Protein AF-A0A1Q8V4Y4-F1 (afdb_monomer)

Solvent-accessible surface area (backbone atoms only — not comparable to full-atom values): 14554 Å² total; per-residue (Å²): 133,91,73,68,82,78,68,94,45,73,68,56,55,52,60,38,52,76,76,40,60,68,68,60,44,48,52,53,52,52,53,50,48,52,50,32,52,50,48,49,51,43,51,52,42,50,53,49,30,53,53,40,50,56,54,42,59,54,45,53,63,73,32,71,46,96,63,43,71,39,65,60,53,36,49,41,55,48,52,44,53,50,51,51,49,50,54,48,51,52,54,51,50,52,41,35,54,51,26,31,54,49,57,65,70,54,53,68,18,29,26,30,39,35,55,61,86,95,43,78,44,54,27,35,28,67,43,73,52,57,49,99,86,66,50,36,34,36,35,26,40,27,77,85,57,45,78,44,80,42,33,35,84,76,26,65,90,28,66,42,62,40,27,71,48,95,66,60,90,85,61,48,84,86,41,66,72,51,32,49,54,52,34,52,53,49,54,51,38,65,71,71,57,78,39,84,51,77,76,77,78,81,82,73,72,59,66,67,67,49,51,56,50,52,54,51,51,53,50,45,53,50,44,54,50,55,47,66,72,35,63,50,62,77,42,89,62,39,70,62,40,46,55,48,29,55,52,38,56,52,48,48,53,53,29,54,53,42,56,74,71,100

Secondary structure (DSSP, 8-state):
-PPP-----HHHHHHHHHHS-HHHHHHHHHHHHHHHHHHHHHHHHHHHHHHHHHHHHHHHHHTEETTEEHHHHHHHHHHHHHHHHHHHHHHHHHHHHHHHHHHHT--TTEEEEEEETTEEEEEEEEEEEE-TTS-EEEEEEETTS-EEEE-TTT-TT-EEEEEE----TT--TT-HHHHHHHHHHHHHHHHHTTT-----------HHHHHHHHHHHHHHHHHHHHHHHSGGGG-TTHHHHHHHHHHHHHHHHHHHHHHTT-

Organism: NCBI:txid544580

Foldseek 3Di:
DDAQPDDDDPVNLVVDVVPDPPVVSVVVVVVSVVSNVVSVVLVVLVVVLVVLVVVLVVLQVVLDDPQDRVLVLLVLVVVLVVLVVVLVVLVQVVLQVVLQVVLQPDDFQFWKWADDPHDIWIWTFHDWDADPVRWIWTWTQTLVLDTDIDTCVNGVVHMDGQAGGDDDPPQDSVDSVSSVVVSVVVVVCVVVVVRRDDPPPPPDDDPVSVVVSVVSVVVSVVSVVVSCPRRLNPGPCNVVSNVSSVVSVVSVVVSVVSVVVD

Radius of gyration: 31.18 Å; Cα contacts (8 Å, |Δi|>4): 301; chains: 1; bounding box: 67×42×93 Å

Structure (mmCIF, N/CA/C/O backbone):
data_AF-A0A1Q8V4Y4-F1
#
_entry.id   AF-A0A1Q8V4Y4-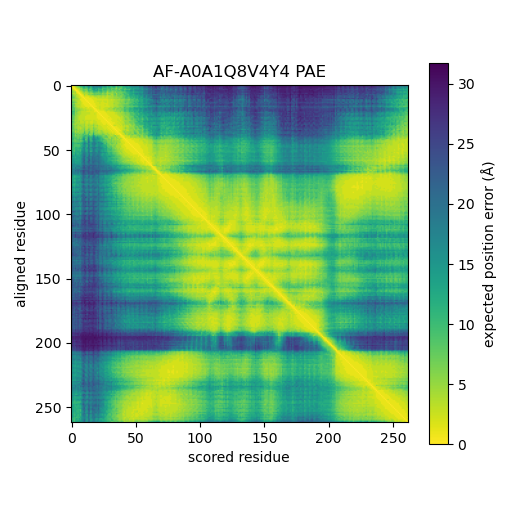F1
#
loop_
_atom_site.group_PDB
_atom_site.id
_atom_site.type_symbol
_atom_site.label_atom_id
_atom_site.label_alt_id
_atom_site.label_comp_id
_atom_site.label_asym_id
_atom_site.label_entity_id
_atom_site.label_seq_id
_atom_site.pdbx_PDB_ins_code
_atom_site.Cartn_x
_atom_site.Cartn_y
_atom_site.Cartn_z
_atom_site.occupancy
_atom_site.B_iso_or_equiv
_atom_site.auth_seq_id
_atom_site.auth_comp_id
_atom_site.auth_asym_id
_atom_site.auth_atom_id
_atom_site.pdbx_PDB_model_num
ATOM 1 N N . PRO A 1 1 ? -3.470 -1.948 38.576 1.00 52.88 1 PRO A N 1
ATOM 2 C CA . PRO A 1 1 ? -2.190 -1.250 38.312 1.00 52.88 1 PRO A CA 1
ATOM 3 C C . PRO A 1 1 ? -1.895 -0.230 39.417 1.00 52.88 1 PRO A C 1
ATOM 5 O O . PRO A 1 1 ? -2.728 0.636 39.678 1.00 52.88 1 PRO A O 1
ATOM 8 N N . LEU A 1 2 ? -0.752 -0.371 40.088 1.00 53.56 2 LEU A N 1
ATOM 9 C CA . LEU A 1 2 ? -0.211 0.668 40.965 1.00 53.56 2 LEU A CA 1
ATOM 10 C C . LEU A 1 2 ? 0.301 1.799 40.067 1.00 53.56 2 LEU A C 1
ATOM 12 O O . LEU A 1 2 ? 1.108 1.549 39.181 1.00 53.56 2 LEU A O 1
ATOM 16 N N . VAL A 1 3 ? -0.229 3.007 40.244 1.00 55.69 3 VAL A N 1
ATOM 17 C CA . VAL A 1 3 ? 0.189 4.197 39.492 1.00 55.69 3 VAL A CA 1
ATOM 18 C C . VAL A 1 3 ? 1.266 4.897 40.310 1.00 55.69 3 VAL A C 1
ATOM 20 O O . VAL A 1 3 ? 1.023 5.214 41.476 1.00 55.69 3 VAL A O 1
ATOM 23 N N . SER A 1 4 ? 2.440 5.148 39.728 1.00 58.41 4 SER A N 1
ATOM 24 C CA . SER A 1 4 ? 3.470 5.946 40.391 1.00 58.41 4 SER A CA 1
ATOM 25 C C . SER A 1 4 ? 2.952 7.362 40.674 1.00 58.41 4 SER A C 1
ATOM 27 O O . SER A 1 4 ? 2.546 8.089 39.769 1.00 58.41 4 SER A O 1
ATOM 29 N N . ALA A 1 5 ? 2.971 7.777 41.943 1.00 65.19 5 ALA A N 1
ATOM 30 C CA . ALA A 1 5 ? 2.616 9.132 42.381 1.00 65.19 5 ALA A CA 1
ATOM 31 C C . ALA A 1 5 ? 3.849 10.052 42.496 1.00 65.19 5 ALA A C 1
ATOM 33 O O . ALA A 1 5 ? 3.840 11.020 43.260 1.00 65.19 5 ALA A O 1
ATOM 34 N N . PHE A 1 6 ? 4.933 9.732 41.784 1.00 70.50 6 PHE A N 1
ATOM 35 C CA . PHE A 1 6 ? 6.219 10.403 41.939 1.00 70.50 6 PHE A CA 1
ATOM 36 C C . PHE A 1 6 ? 6.133 11.907 41.631 1.00 70.50 6 PHE A C 1
ATOM 38 O O . PHE A 1 6 ? 5.830 12.329 40.514 1.00 70.50 6 PHE A O 1
ATOM 45 N N . ARG A 1 7 ? 6.437 12.729 42.639 1.00 75.50 7 ARG A N 1
ATOM 46 C CA . ARG A 1 7 ? 6.660 14.173 42.516 1.00 75.50 7 ARG A CA 1
ATOM 47 C C . ARG A 1 7 ? 7.968 14.502 43.219 1.00 75.50 7 ARG A C 1
ATOM 49 O O . ARG A 1 7 ? 7.983 14.500 44.450 1.00 75.50 7 ARG A O 1
ATOM 56 N N . PRO A 1 8 ? 9.064 14.751 42.485 1.00 75.88 8 PRO A N 1
ATOM 57 C CA . PRO A 1 8 ? 10.326 15.024 43.134 1.00 75.88 8 PRO A CA 1
ATOM 58 C C . PRO A 1 8 ? 10.232 16.339 43.907 1.00 75.88 8 PRO A C 1
ATOM 60 O O . PRO A 1 8 ? 9.978 17.393 43.329 1.00 75.88 8 PRO A O 1
ATOM 63 N N . THR A 1 9 ? 10.396 16.270 45.227 1.00 84.19 9 THR A N 1
ATOM 64 C CA . THR A 1 9 ? 10.451 17.449 46.095 1.00 84.19 9 THR A CA 1
ATOM 65 C C . THR A 1 9 ? 11.898 17.792 46.421 1.00 84.19 9 THR A C 1
ATOM 67 O O . THR A 1 9 ? 12.773 16.923 46.435 1.00 84.19 9 THR A O 1
ATOM 70 N N . TYR A 1 10 ? 12.152 19.065 46.722 1.00 82.75 10 TYR A N 1
ATOM 71 C CA . TYR A 1 10 ? 13.489 19.540 47.081 1.00 82.75 10 TYR A CA 1
ATOM 72 C C . TYR A 1 10 ? 14.045 18.787 48.301 1.00 82.75 10 TYR A C 1
ATOM 74 O O . TYR A 1 10 ? 15.184 18.333 48.293 1.00 82.75 10 TYR A O 1
ATOM 82 N N . ASN A 1 11 ? 13.198 18.555 49.308 1.00 86.00 11 ASN A N 1
ATOM 83 C CA . ASN A 1 11 ? 13.563 17.825 50.523 1.00 86.00 11 ASN A CA 1
ATOM 84 C C . ASN A 1 11 ? 13.969 16.367 50.232 1.00 86.00 11 ASN A C 1
ATOM 86 O O . ASN A 1 11 ? 14.930 15.852 50.796 1.00 86.00 11 ASN A O 1
ATOM 90 N N . MET A 1 12 ? 13.289 15.696 49.302 1.00 85.62 12 MET A N 1
ATOM 91 C CA . MET A 1 12 ? 13.660 14.341 48.890 1.00 85.62 12 MET A CA 1
ATOM 92 C C . MET A 1 12 ? 15.022 14.318 48.180 1.00 85.62 12 MET A C 1
ATOM 94 O O . MET A 1 12 ? 15.831 13.437 48.456 1.00 85.62 12 MET A O 1
ATOM 98 N N . ALA A 1 13 ? 15.305 15.286 47.302 1.00 86.75 13 ALA A N 1
ATOM 99 C CA . ALA A 1 13 ? 16.605 15.381 46.634 1.00 86.75 13 ALA A CA 1
ATOM 100 C C . ALA A 1 13 ? 17.750 15.607 47.638 1.00 86.75 13 ALA A C 1
ATOM 102 O O . ALA A 1 13 ? 18.792 14.965 47.521 1.00 86.75 13 ALA A O 1
ATOM 103 N N . VAL A 1 14 ? 17.532 16.451 48.652 1.00 88.62 14 VAL A N 1
ATOM 104 C CA . VAL A 1 14 ? 18.490 16.682 49.747 1.00 88.62 14 VAL A CA 1
ATOM 105 C C . VAL A 1 14 ? 18.721 15.401 50.560 1.00 88.62 14 VAL A C 1
ATOM 107 O O . VAL A 1 14 ? 19.863 14.976 50.697 1.00 88.62 14 VAL A O 1
ATOM 110 N N . ASN A 1 15 ? 17.655 14.715 50.992 1.00 88.38 15 ASN A N 1
ATOM 111 C CA . ASN A 1 15 ? 17.756 13.445 51.732 1.00 88.38 15 ASN A CA 1
ATOM 112 C C . ASN A 1 15 ? 18.480 12.338 50.946 1.00 88.38 15 ASN A C 1
ATOM 114 O O . ASN A 1 15 ? 19.164 11.496 51.528 1.00 88.38 15 ASN A O 1
ATOM 118 N N . LEU A 1 16 ? 18.312 12.299 49.621 1.00 88.50 16 LEU A N 1
ATOM 119 C CA . LEU A 1 16 ? 19.019 11.347 48.768 1.00 88.50 16 LEU A CA 1
ATOM 120 C 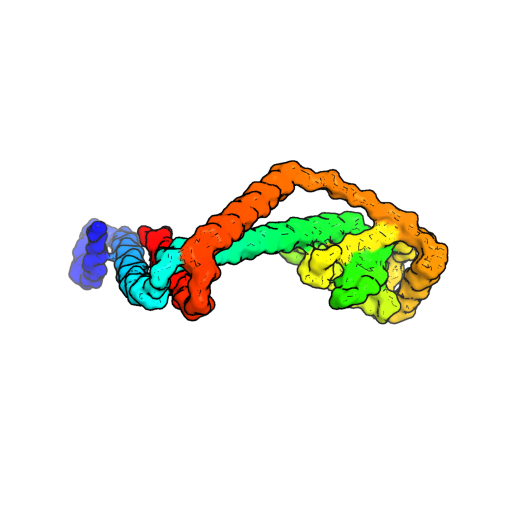C . LEU A 1 16 ? 20.505 11.716 48.650 1.00 88.50 16 LEU A C 1
ATOM 122 O O . LEU A 1 16 ? 21.350 10.834 48.768 1.00 88.50 16 LEU A O 1
ATOM 126 N N . LEU A 1 17 ? 20.839 12.999 48.486 1.00 92.81 17 LEU A N 1
ATOM 127 C CA . LEU A 1 17 ? 22.228 13.472 48.417 1.00 92.81 17 LEU A CA 1
ATOM 128 C C . LEU A 1 17 ? 23.005 13.277 49.728 1.00 92.81 17 LEU A C 1
ATOM 130 O O . LEU A 1 17 ? 24.217 13.086 49.679 1.00 92.81 17 LEU A O 1
ATOM 134 N N . GLU A 1 18 ? 22.328 13.273 50.880 1.00 91.69 18 GLU A N 1
ATOM 135 C CA . GLU A 1 18 ? 22.941 12.942 52.176 1.00 91.69 18 GLU A CA 1
ATOM 136 C C . GLU A 1 18 ? 23.347 11.464 52.296 1.00 91.69 18 GLU A C 1
ATOM 138 O O . GLU A 1 18 ? 24.276 11.135 53.031 1.00 91.69 18 GLU A O 1
ATOM 143 N N . ARG A 1 19 ? 22.664 10.554 51.588 1.00 90.88 19 ARG A N 1
ATOM 144 C CA . ARG A 1 19 ? 22.845 9.096 51.737 1.00 90.88 19 ARG A CA 1
ATOM 145 C C . ARG A 1 19 ? 23.632 8.449 50.604 1.00 90.88 19 ARG A C 1
ATOM 147 O O . ARG A 1 19 ? 24.133 7.340 50.769 1.00 90.88 19 ARG A O 1
ATOM 154 N N . MET A 1 20 ? 23.696 9.086 49.438 1.00 92.88 20 MET A N 1
ATOM 155 C CA . MET A 1 20 ? 24.360 8.535 48.259 1.00 92.88 20 MET A CA 1
ATOM 156 C C . MET A 1 20 ? 24.949 9.643 47.372 1.00 92.88 20 MET A C 1
ATOM 158 O O . MET A 1 20 ? 24.452 10.769 47.359 1.00 92.88 20 MET A O 1
ATOM 162 N N . PRO A 1 21 ? 26.000 9.341 46.588 1.00 93.88 21 PRO A N 1
ATOM 163 C CA . PRO A 1 21 ? 26.630 10.324 45.716 1.00 93.88 21 PRO A CA 1
ATOM 164 C C . PRO A 1 21 ? 25.679 10.828 44.621 1.00 93.88 21 PRO A C 1
ATOM 166 O O . PRO A 1 21 ? 24.823 10.095 44.120 1.00 93.88 21 PRO A O 1
ATOM 169 N N . ARG A 1 22 ? 25.896 12.077 44.186 1.00 92.44 22 ARG A N 1
ATOM 170 C CA . ARG A 1 22 ? 25.065 12.802 43.201 1.00 92.44 22 ARG A CA 1
ATOM 171 C C . ARG A 1 22 ? 24.700 12.007 41.944 1.00 92.44 22 ARG A C 1
ATOM 173 O O . ARG A 1 22 ? 23.595 12.143 41.432 1.00 92.44 22 ARG A O 1
ATOM 180 N N . THR A 1 23 ? 25.622 11.191 41.438 1.00 91.19 23 THR A N 1
ATOM 181 C CA . THR A 1 23 ? 25.424 10.388 40.224 1.00 91.19 23 THR A CA 1
ATOM 182 C C . THR A 1 23 ? 24.353 9.329 40.443 1.00 91.19 23 THR A C 1
ATOM 184 O O . THR A 1 23 ? 23.463 9.183 39.611 1.00 91.19 23 THR A O 1
ATOM 187 N N . ARG A 1 24 ? 24.371 8.671 41.607 1.00 87.88 24 ARG A N 1
ATOM 188 C CA . ARG A 1 24 ? 23.392 7.647 41.968 1.00 87.88 24 ARG A CA 1
ATOM 189 C C . ARG A 1 24 ? 22.018 8.241 42.268 1.00 87.88 24 ARG A C 1
ATOM 191 O O . ARG A 1 24 ? 21.015 7.665 41.861 1.00 87.88 24 ARG A O 1
ATOM 198 N N . VAL A 1 25 ? 21.966 9.420 42.897 1.00 90.50 25 VAL A N 1
ATOM 199 C CA . VAL A 1 25 ? 20.709 10.175 43.068 1.00 90.50 25 VAL A CA 1
ATOM 200 C C . VAL A 1 25 ? 20.086 10.490 41.712 1.00 90.50 25 VAL A C 1
ATOM 202 O O . VAL A 1 25 ? 18.893 10.268 41.520 1.00 90.50 25 VAL A O 1
ATOM 205 N N . ARG A 1 26 ? 20.894 10.970 40.757 1.00 89.25 26 ARG A N 1
ATOM 206 C CA . ARG A 1 26 ? 20.422 11.282 39.407 1.00 89.25 26 ARG A CA 1
ATOM 207 C C . ARG A 1 26 ? 19.827 10.050 38.724 1.00 89.25 26 ARG A C 1
ATOM 209 O O . ARG A 1 26 ? 18.709 10.139 38.238 1.00 89.25 26 ARG A O 1
ATOM 216 N N . GLU A 1 27 ? 20.513 8.908 38.769 1.00 87.31 27 GLU A N 1
ATOM 217 C CA . GLU A 1 27 ? 20.014 7.645 38.200 1.00 87.31 27 GLU A CA 1
ATOM 218 C C . GLU A 1 27 ? 18.674 7.208 38.812 1.00 87.31 27 GLU A C 1
ATOM 220 O O . GLU A 1 27 ? 17.757 6.831 38.086 1.00 87.31 27 GLU A O 1
ATOM 225 N N . VAL A 1 28 ? 18.522 7.290 40.139 1.00 86.81 28 VAL A N 1
ATOM 226 C CA . VAL A 1 28 ? 17.275 6.904 40.830 1.00 86.81 28 VAL A CA 1
ATOM 227 C C . VAL A 1 28 ? 16.116 7.829 40.453 1.00 86.81 28 VAL A C 1
ATOM 229 O O . VAL A 1 28 ? 14.994 7.365 40.222 1.00 86.81 28 VAL A O 1
ATOM 232 N N . LEU A 1 29 ? 16.372 9.138 40.371 1.00 87.38 29 LEU A N 1
ATOM 233 C CA . LEU A 1 29 ? 15.364 10.117 39.963 1.00 87.38 29 LEU A CA 1
ATOM 234 C C . LEU A 1 29 ? 15.002 9.968 38.480 1.00 87.38 29 LEU A C 1
ATOM 236 O O . LEU A 1 29 ? 13.822 10.041 38.150 1.00 87.38 29 LEU A O 1
ATOM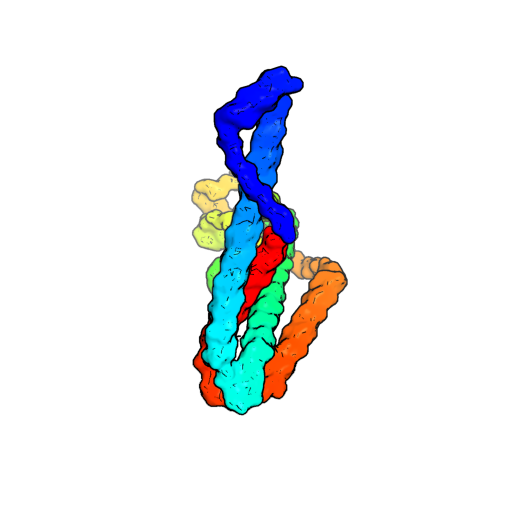 240 N N . GLU A 1 30 ? 15.979 9.714 37.605 1.00 86.00 30 GLU A N 1
ATOM 241 C CA . GLU A 1 30 ? 15.766 9.441 36.177 1.00 86.00 30 GLU A CA 1
ATOM 242 C C . GLU A 1 30 ? 14.920 8.176 35.974 1.00 86.00 30 GLU A C 1
ATOM 244 O O . GLU A 1 30 ? 13.938 8.216 35.233 1.00 86.00 30 GLU A O 1
ATOM 249 N N . GLN A 1 31 ? 15.220 7.082 36.685 1.00 84.19 31 GLN A N 1
ATOM 250 C CA . GLN A 1 31 ? 14.426 5.847 36.641 1.00 84.19 31 GLN A CA 1
ATOM 251 C C . GLN A 1 31 ? 12.994 6.057 37.152 1.00 84.19 31 GLN A C 1
ATOM 253 O O . GLN A 1 31 ? 12.034 5.634 36.508 1.00 84.19 31 GLN A O 1
ATOM 258 N N . SER A 1 32 ? 12.829 6.754 38.280 1.00 83.94 32 SER A N 1
ATOM 259 C CA . SER A 1 32 ? 11.508 7.032 38.867 1.00 83.94 32 SER A CA 1
ATOM 260 C C . SER A 1 32 ? 10.670 7.963 37.987 1.00 83.94 32 SER A C 1
ATOM 262 O O . SER A 1 32 ? 9.455 7.791 37.863 1.00 83.94 32 SER A O 1
ATOM 264 N N . PHE A 1 33 ? 11.315 8.937 37.340 1.00 79.38 33 PHE A N 1
ATOM 265 C CA . PHE A 1 33 ? 10.674 9.849 36.400 1.00 79.38 33 PHE A CA 1
ATOM 266 C C . PHE A 1 33 ? 10.281 9.147 35.097 1.00 79.38 33 PHE A C 1
ATOM 268 O O . PHE A 1 33 ? 9.158 9.334 34.630 1.00 79.38 33 PHE A O 1
ATOM 275 N N . ALA A 1 34 ? 11.149 8.291 34.549 1.00 78.94 34 ALA A N 1
ATOM 276 C CA . ALA A 1 34 ? 10.827 7.454 33.396 1.00 78.94 34 ALA A CA 1
ATOM 277 C C . ALA A 1 34 ? 9.628 6.534 33.690 1.00 78.94 34 ALA A C 1
ATOM 279 O O . ALA A 1 34 ? 8.707 6.458 32.877 1.00 78.94 34 ALA A O 1
ATOM 280 N N . GLN A 1 35 ? 9.578 5.919 34.880 1.00 77.88 35 GLN A N 1
ATOM 281 C CA . GLN A 1 35 ? 8.429 5.121 35.320 1.00 77.88 35 GLN A CA 1
ATOM 282 C C . GLN A 1 35 ? 7.150 5.965 35.431 1.00 77.88 35 GLN A C 1
ATOM 284 O O . GLN A 1 35 ? 6.101 5.561 34.942 1.00 77.88 35 GLN A O 1
ATOM 289 N N . PHE A 1 36 ? 7.224 7.165 36.016 1.00 77.31 36 PHE A N 1
ATOM 290 C CA . PHE A 1 36 ? 6.081 8.081 36.106 1.00 77.31 36 PHE A CA 1
ATOM 291 C C . PHE A 1 36 ? 5.554 8.510 34.726 1.00 77.31 36 PHE A C 1
ATOM 293 O O . PHE A 1 36 ? 4.342 8.552 34.507 1.00 77.31 36 PHE A O 1
ATOM 300 N N . GLN A 1 37 ? 6.449 8.813 33.781 1.00 73.56 37 GLN A N 1
ATOM 301 C CA . GLN A 1 37 ? 6.076 9.148 32.404 1.00 73.56 37 GLN A CA 1
ATOM 302 C C . GLN A 1 37 ? 5.449 7.956 31.673 1.00 73.56 37 GLN A C 1
ATOM 304 O O . GLN A 1 37 ? 4.445 8.135 30.980 1.00 73.56 37 GLN A O 1
ATOM 309 N N . ALA A 1 38 ? 5.997 6.751 31.857 1.00 75.62 38 ALA A N 1
ATOM 310 C CA . ALA A 1 38 ? 5.447 5.521 31.298 1.00 75.62 38 ALA A CA 1
ATOM 311 C C . ALA A 1 38 ? 4.036 5.242 31.842 1.00 75.62 38 ALA A C 1
ATOM 313 O O . ALA A 1 38 ? 3.096 5.080 31.062 1.00 75.62 38 ALA A O 1
ATOM 314 N N . ASP A 1 39 ? 3.859 5.291 33.165 1.00 78.25 39 ASP A N 1
ATOM 315 C CA . ASP A 1 39 ? 2.570 5.070 33.828 1.00 78.25 39 ASP A CA 1
ATOM 316 C C . ASP A 1 39 ? 1.523 6.096 33.370 1.00 78.25 39 ASP A C 1
ATOM 318 O O . ASP A 1 39 ? 0.384 5.745 33.052 1.00 78.25 39 ASP A O 1
ATOM 322 N N . ARG A 1 40 ? 1.905 7.377 33.280 1.00 76.69 40 ARG A N 1
ATOM 323 C CA . ARG A 1 40 ? 1.022 8.443 32.790 1.00 76.69 40 ARG A CA 1
ATOM 324 C C . ARG A 1 40 ? 0.626 8.227 31.331 1.00 76.69 40 ARG A C 1
ATOM 326 O O . ARG A 1 40 ? -0.552 8.378 31.007 1.00 76.69 40 ARG A O 1
ATOM 333 N N . GLY A 1 41 ? 1.571 7.841 30.473 1.00 79.75 41 GLY A N 1
ATOM 334 C CA . GLY A 1 41 ? 1.296 7.505 29.077 1.00 79.75 41 GLY A CA 1
ATOM 335 C C . GLY A 1 41 ? 0.272 6.375 28.952 1.00 79.75 41 GLY A C 1
ATOM 336 O O . GLY A 1 41 ? -0.685 6.489 28.186 1.00 79.75 41 GLY A O 1
ATOM 337 N N . VAL A 1 42 ? 0.399 5.327 29.770 1.00 81.50 42 VAL A N 1
ATOM 338 C CA . VAL A 1 42 ? -0.562 4.212 29.817 1.00 81.50 42 VAL A CA 1
ATOM 339 C C . VAL A 1 42 ? -1.944 4.670 30.295 1.00 81.50 42 VAL A C 1
ATOM 341 O O . VAL A 1 42 ? -2.958 4.284 29.710 1.00 81.50 42 VAL A O 1
ATOM 344 N N . VAL A 1 43 ? -2.019 5.532 31.313 1.00 83.31 43 VAL A N 1
ATOM 345 C CA . VAL A 1 43 ? -3.296 6.084 31.805 1.00 83.31 43 VAL A CA 1
ATOM 346 C C . VAL A 1 43 ? -3.975 6.963 30.749 1.00 83.31 43 VAL A C 1
ATOM 348 O O . VAL A 1 43 ? -5.188 6.855 30.547 1.00 83.31 43 VAL A O 1
ATOM 351 N N . GLU A 1 44 ? -3.218 7.802 30.041 1.00 85.06 44 GLU A N 1
ATOM 352 C CA . GLU A 1 44 ? -3.737 8.637 28.954 1.00 85.06 44 GLU A CA 1
ATOM 353 C C . GLU A 1 44 ? -4.254 7.783 27.784 1.00 85.06 44 GLU A C 1
ATOM 355 O O . GLU A 1 44 ? -5.368 8.021 27.299 1.00 85.06 44 GLU A O 1
ATOM 360 N N . LEU A 1 45 ? -3.517 6.733 27.398 1.00 84.88 45 LEU A N 1
ATOM 361 C CA . LEU A 1 45 ? -3.949 5.749 26.398 1.00 84.88 45 LEU A CA 1
ATOM 362 C C . LEU A 1 45 ? -5.220 5.012 26.838 1.00 84.88 45 LEU A C 1
ATOM 364 O O . LEU A 1 45 ? -6.168 4.900 26.058 1.00 84.88 45 LEU A O 1
ATOM 368 N N . ALA A 1 46 ? -5.300 4.573 28.096 1.00 85.25 46 ALA A N 1
ATOM 369 C CA . ALA A 1 46 ? -6.482 3.907 28.640 1.00 85.25 46 ALA A CA 1
ATOM 370 C C . ALA A 1 46 ? -7.707 4.835 28.660 1.00 85.25 46 ALA A C 1
ATOM 372 O O . ALA A 1 46 ? -8.816 4.427 28.299 1.00 85.25 46 ALA A O 1
ATOM 373 N N . ALA A 1 47 ? -7.526 6.107 29.027 1.00 87.25 47 ALA A N 1
ATOM 374 C CA . ALA A 1 47 ? -8.586 7.108 28.966 1.00 87.25 47 ALA A CA 1
ATOM 375 C C . ALA A 1 47 ? -9.044 7.362 27.518 1.00 87.25 47 ALA A C 1
ATOM 377 O O . ALA A 1 47 ? -10.246 7.492 27.261 1.00 87.25 47 ALA A O 1
ATOM 378 N N . GLN A 1 48 ? -8.113 7.394 26.561 1.00 88.00 48 GLN A N 1
ATOM 379 C CA . GLN A 1 48 ? -8.420 7.528 25.138 1.00 88.00 48 GLN A CA 1
ATOM 380 C C . GLN A 1 48 ? -9.190 6.312 24.603 1.00 88.00 48 GLN A C 1
ATOM 382 O O . GLN A 1 48 ? -10.213 6.493 23.938 1.00 88.00 48 GLN A O 1
ATOM 387 N N . ALA A 1 49 ? -8.770 5.094 24.954 1.00 87.44 49 ALA A N 1
ATOM 388 C CA . ALA A 1 49 ? -9.462 3.858 24.600 1.00 87.44 49 ALA A CA 1
ATOM 389 C C . ALA A 1 49 ? -10.900 3.841 25.151 1.00 87.44 49 ALA A C 1
ATOM 391 O O . ALA A 1 49 ? -11.843 3.545 24.417 1.00 87.44 49 ALA A O 1
ATOM 392 N N . ARG A 1 50 ? -11.105 4.265 26.408 1.00 86.69 50 ARG A N 1
ATOM 393 C CA . ARG A 1 50 ? -12.448 4.407 27.009 1.00 86.69 50 ARG A CA 1
ATOM 394 C C . ARG A 1 50 ? -13.326 5.422 26.271 1.00 86.69 50 ARG A C 1
ATOM 396 O O . ARG A 1 50 ? -14.508 5.166 26.058 1.00 86.69 50 ARG A O 1
ATOM 403 N N . ARG A 1 51 ? -12.781 6.579 25.869 1.00 88.62 51 ARG A N 1
ATOM 404 C CA . ARG A 1 51 ? -13.525 7.571 25.063 1.00 88.62 51 ARG A CA 1
ATOM 405 C C . ARG A 1 51 ? -13.936 6.998 23.704 1.00 88.62 51 ARG A C 1
ATOM 407 O O . ARG A 1 51 ? -15.084 7.169 23.308 1.00 88.62 51 ARG A O 1
ATOM 414 N N . LYS A 1 52 ? -13.030 6.288 23.025 1.00 87.69 52 LYS A N 1
ATOM 415 C CA . LYS A 1 52 ? -13.314 5.633 21.739 1.00 87.69 52 LYS A CA 1
ATOM 416 C C . LYS A 1 52 ? -14.386 4.547 21.872 1.00 87.69 52 LYS A C 1
ATOM 418 O O . LYS A 1 52 ? -15.304 4.537 21.063 1.00 87.69 52 LYS A O 1
ATOM 423 N N . ARG A 1 53 ? -14.346 3.720 22.925 1.00 86.94 53 ARG A N 1
ATOM 424 C CA . ARG A 1 53 ? -15.394 2.717 23.206 1.00 86.94 53 ARG A CA 1
ATOM 425 C C . ARG A 1 53 ? -16.782 3.331 23.394 1.00 86.94 53 ARG A C 1
ATOM 427 O O . ARG A 1 53 ? -17.719 2.883 22.752 1.00 86.94 53 ARG A O 1
ATOM 434 N N . ARG A 1 54 ? -16.907 4.422 24.155 1.00 88.00 54 ARG A N 1
ATOM 435 C CA . ARG A 1 54 ? -18.198 5.129 24.282 1.00 88.00 54 ARG A CA 1
ATOM 436 C C . ARG A 1 54 ? -18.718 5.664 22.945 1.00 88.00 54 ARG A C 1
ATOM 438 O O . ARG A 1 54 ? -19.914 5.640 22.688 1.00 88.00 54 ARG A O 1
ATOM 445 N N . SER A 1 55 ? -17.822 6.127 22.072 1.00 87.75 55 SER A N 1
ATOM 446 C CA . SER A 1 55 ? -18.210 6.534 20.717 1.00 87.75 55 SER A CA 1
ATOM 447 C C . SER A 1 55 ? -18.679 5.353 19.863 1.00 87.75 55 SER A C 1
ATOM 449 O O . SER A 1 55 ? -19.528 5.558 18.999 1.00 87.75 55 SER A O 1
ATOM 451 N N . LEU A 1 56 ? -18.140 4.147 20.079 1.00 88.94 56 LEU A N 1
ATOM 452 C CA . LEU A 1 56 ? -18.605 2.934 19.401 1.00 88.94 56 LEU A CA 1
ATOM 453 C C . LEU A 1 56 ? -20.024 2.584 19.823 1.00 88.94 56 LEU A C 1
ATOM 455 O O . LEU A 1 56 ? -20.852 2.373 18.952 1.00 88.94 56 LEU A O 1
ATOM 459 N N . GLU A 1 57 ? -20.324 2.618 21.121 1.00 87.12 57 GLU A N 1
ATOM 460 C CA . GLU A 1 57 ? -21.674 2.349 21.639 1.00 87.12 57 GLU A CA 1
ATOM 461 C C . GLU A 1 57 ? -22.736 3.268 21.011 1.00 87.12 57 GLU A C 1
ATOM 463 O O . GLU A 1 57 ? -23.840 2.821 20.712 1.00 87.12 57 GLU A O 1
ATOM 468 N N . GLY A 1 58 ? -22.404 4.542 20.768 1.00 87.06 58 GLY A N 1
ATOM 469 C CA . GLY A 1 58 ? -23.282 5.465 20.039 1.00 87.06 58 GLY A CA 1
ATOM 470 C C . GLY A 1 58 ? -23.510 5.034 18.589 1.00 87.06 58 GLY A C 1
ATOM 471 O O . GLY A 1 58 ? -24.649 4.901 18.155 1.00 87.06 58 GLY A O 1
ATOM 472 N N . LEU A 1 59 ? -22.428 4.727 17.867 1.00 86.94 59 LEU A N 1
ATOM 473 C CA . LEU A 1 59 ? -22.508 4.246 16.484 1.00 86.94 59 LEU A CA 1
ATOM 474 C C . LEU A 1 59 ? -23.247 2.905 16.373 1.00 86.94 59 LEU A C 1
ATOM 476 O O . LEU A 1 59 ? -23.892 2.654 15.364 1.00 86.94 59 LEU A O 1
ATOM 480 N N . GLU A 1 60 ? -23.165 2.040 17.384 1.00 86.19 60 GLU A N 1
ATOM 481 C CA . GLU A 1 60 ? -23.879 0.760 17.409 1.00 86.19 60 GLU A CA 1
ATOM 482 C C . GLU A 1 60 ? -25.394 0.940 17.486 1.00 86.19 60 GLU A C 1
ATOM 484 O O . GLU A 1 60 ? -26.120 0.218 16.805 1.00 86.19 60 GLU A O 1
ATOM 489 N N . LYS A 1 61 ? -25.871 1.940 18.233 1.00 84.38 61 LYS A N 1
ATOM 490 C CA . LYS A 1 61 ? -27.299 2.291 18.271 1.00 84.38 61 LYS A CA 1
ATOM 491 C C . LYS A 1 61 ? -27.787 2.799 16.913 1.00 84.38 61 LYS A C 1
ATOM 493 O O . LYS A 1 61 ? -28.849 2.383 16.454 1.00 84.38 61 LYS A O 1
ATOM 498 N N . ASP A 1 62 ? -26.975 3.616 16.249 1.00 83.38 62 ASP A N 1
ATOM 499 C CA . ASP A 1 62 ? -27.279 4.195 14.933 1.00 83.38 62 ASP A CA 1
ATOM 500 C C . ASP A 1 62 ? -27.217 3.166 13.781 1.00 83.38 62 ASP A C 1
ATOM 502 O O . ASP A 1 62 ? -27.650 3.446 12.666 1.00 83.38 62 ASP A O 1
ATOM 506 N N . MET A 1 63 ? -26.674 1.966 14.019 1.00 81.31 63 MET A N 1
ATOM 507 C CA . MET A 1 63 ? -26.582 0.870 13.039 1.00 81.31 63 MET A CA 1
ATOM 508 C C . MET A 1 63 ? -27.700 -0.171 13.177 1.00 81.31 63 MET A C 1
ATOM 510 O O . MET A 1 63 ? -27.593 -1.275 12.642 1.00 81.31 63 MET A O 1
ATOM 514 N N . THR A 1 64 ? -28.768 0.140 13.903 1.00 79.75 64 THR A N 1
ATOM 515 C CA . THR A 1 64 ? -29.874 -0.795 14.118 1.00 79.75 64 THR A CA 1
ATOM 516 C C . THR A 1 64 ? -30.649 -1.043 12.821 1.00 79.75 64 THR A C 1
ATOM 518 O O . THR A 1 64 ? -31.386 -0.195 12.331 1.00 79.75 64 THR A O 1
ATOM 521 N N . CYS A 1 65 ? -30.496 -2.242 12.254 1.00 84.69 65 CYS A N 1
ATOM 522 C CA . CYS A 1 65 ? -31.238 -2.672 11.074 1.00 84.69 65 CYS A CA 1
ATOM 523 C C . CYS A 1 65 ? -32.425 -3.551 11.487 1.00 84.69 65 CYS A C 1
ATOM 525 O O . CYS A 1 65 ? -32.306 -4.410 12.356 1.00 84.69 65 CYS A O 1
ATOM 527 N N . ARG A 1 66 ? -33.569 -3.396 10.808 1.00 80.94 66 ARG A N 1
ATOM 528 C CA . ARG A 1 66 ? -34.770 -4.219 11.055 1.00 80.94 66 ARG A CA 1
ATOM 529 C C . ARG A 1 66 ? -34.582 -5.704 10.711 1.00 80.94 66 ARG A C 1
ATOM 531 O O . ARG A 1 66 ? -35.351 -6.530 11.182 1.00 80.94 66 ARG A O 1
ATOM 538 N N . LEU A 1 67 ? -33.605 -6.028 9.861 1.00 81.69 67 LEU A N 1
ATOM 539 C CA . LEU A 1 67 ? -33.396 -7.373 9.312 1.00 81.69 67 LEU A CA 1
ATOM 540 C C . LEU A 1 67 ? -32.315 -8.182 10.045 1.00 81.69 67 LEU A C 1
ATOM 542 O O . LEU A 1 67 ? -32.142 -9.355 9.730 1.00 81.69 67 LEU A O 1
ATOM 546 N N . GLY A 1 68 ? -31.579 -7.590 10.992 1.00 80.81 68 GLY A N 1
ATOM 547 C CA . GLY A 1 68 ? -30.536 -8.294 11.744 1.00 80.81 68 GLY A CA 1
ATOM 548 C C . GLY A 1 68 ? -29.411 -7.389 12.243 1.00 80.81 68 GLY A C 1
ATOM 549 O O . GLY A 1 68 ? -29.499 -6.161 12.175 1.00 80.81 68 GLY A O 1
ATOM 550 N N . ASP A 1 69 ? -28.331 -8.004 12.733 1.00 84.31 69 ASP A N 1
ATOM 551 C CA . ASP A 1 69 ? -27.168 -7.268 13.229 1.00 84.31 69 ASP A CA 1
ATOM 552 C C . ASP A 1 69 ? -26.361 -6.679 12.063 1.00 84.31 69 ASP A C 1
ATOM 554 O O . ASP A 1 69 ? -25.689 -7.372 11.297 1.00 84.31 69 ASP A O 1
ATOM 558 N N . PHE A 1 70 ? -26.418 -5.359 11.904 1.00 88.44 70 PHE A N 1
ATOM 559 C CA . PHE A 1 70 ? -25.644 -4.685 10.870 1.00 88.44 70 PHE A CA 1
ATOM 560 C C . PHE A 1 70 ? -24.141 -4.643 11.190 1.00 88.44 70 PHE A C 1
ATOM 562 O O . PHE A 1 70 ? -23.337 -4.427 10.283 1.00 88.44 70 PHE A O 1
ATOM 569 N N . ARG A 1 71 ? -23.724 -4.873 12.443 1.00 88.69 71 ARG A N 1
ATOM 570 C CA . ARG A 1 71 ? -22.304 -4.906 12.833 1.00 88.69 71 ARG A CA 1
ATOM 571 C C . ARG A 1 71 ? -21.590 -6.091 12.198 1.00 88.69 71 ARG A C 1
ATOM 573 O O . ARG A 1 71 ? -20.472 -5.924 11.715 1.00 88.69 71 ARG A O 1
ATOM 580 N N . GLU A 1 72 ? -22.239 -7.252 12.151 1.00 89.50 72 GLU A N 1
ATOM 581 C CA . GLU A 1 72 ? -21.726 -8.442 11.460 1.00 89.50 72 GLU A CA 1
ATOM 582 C C . GLU A 1 72 ? -21.614 -8.189 9.955 1.00 89.50 72 GLU A C 1
ATOM 584 O O . GLU A 1 72 ? -20.574 -8.415 9.342 1.00 89.50 72 GLU A O 1
ATOM 589 N N . TYR A 1 73 ? -22.637 -7.584 9.358 1.00 91.56 73 TYR A N 1
ATOM 590 C CA . TYR A 1 73 ? -22.584 -7.202 7.951 1.00 91.56 73 TYR A CA 1
ATOM 591 C C . TYR A 1 73 ? -21.477 -6.172 7.647 1.00 91.56 73 TYR A C 1
ATOM 593 O O . TYR A 1 73 ? -20.761 -6.274 6.645 1.00 91.56 73 TYR A O 1
ATOM 601 N N . ALA A 1 74 ? -21.304 -5.168 8.509 1.00 91.25 74 ALA A N 1
ATOM 602 C CA . ALA A 1 74 ? -20.263 -4.153 8.376 1.00 91.25 74 ALA A CA 1
ATOM 603 C C . ALA A 1 74 ? -18.856 -4.740 8.566 1.00 91.25 74 ALA A C 1
ATOM 605 O O . ALA A 1 74 ? -17.931 -4.334 7.854 1.00 91.25 74 ALA A O 1
ATOM 606 N N . SER A 1 75 ? -18.691 -5.701 9.480 1.00 91.25 75 SER A N 1
ATOM 607 C CA . SER A 1 75 ? -17.423 -6.402 9.689 1.00 91.25 75 SER A CA 1
ATOM 608 C C . SER A 1 75 ? -17.069 -7.280 8.486 1.00 91.25 75 SER A C 1
ATOM 610 O O . SER A 1 75 ? -15.934 -7.207 8.019 1.00 91.25 75 SER A O 1
ATOM 612 N N . LEU A 1 76 ? -18.040 -7.992 7.897 1.00 93.62 76 LEU A N 1
ATOM 613 C CA . LEU A 1 76 ? -17.860 -8.753 6.655 1.00 93.62 76 LEU A CA 1
ATOM 614 C C . LEU A 1 76 ? -17.416 -7.853 5.496 1.00 93.62 76 LEU A C 1
ATOM 616 O O . LEU A 1 76 ? -16.452 -8.163 4.798 1.00 93.62 76 LEU A O 1
ATOM 620 N N . ARG A 1 77 ? -18.059 -6.692 5.312 1.00 93.38 77 ARG A N 1
ATOM 621 C CA . ARG A 1 77 ? -17.648 -5.718 4.283 1.00 93.38 77 ARG A CA 1
ATOM 622 C C . ARG A 1 77 ? -16.226 -5.210 4.491 1.00 93.38 77 ARG A C 1
ATOM 624 O O . ARG A 1 77 ? -15.499 -5.042 3.514 1.00 93.38 77 ARG A O 1
ATOM 631 N N . GLN A 1 78 ? -15.847 -4.941 5.739 1.00 92.56 78 GLN A N 1
ATOM 632 C CA . GLN A 1 78 ? -14.497 -4.498 6.068 1.00 92.56 78 GLN A CA 1
ATOM 633 C C . GLN A 1 78 ? -13.477 -5.613 5.798 1.00 92.56 78 GLN A C 1
ATOM 635 O O . GLN A 1 78 ? -12.487 -5.361 5.122 1.00 92.56 78 GLN A O 1
ATOM 640 N N . ALA A 1 79 ? -13.765 -6.850 6.211 1.00 93.69 79 ALA A N 1
ATOM 641 C CA . ALA A 1 79 ? -12.908 -8.007 5.965 1.00 93.69 79 ALA A CA 1
ATOM 642 C C . ALA A 1 79 ? -12.697 -8.277 4.464 1.00 93.69 79 ALA A C 1
ATOM 644 O O . ALA A 1 79 ? -11.579 -8.569 4.045 1.00 93.69 79 ALA A O 1
ATOM 645 N N . ILE A 1 80 ? -13.742 -8.126 3.641 1.00 95.50 80 ILE A N 1
ATOM 646 C CA . ILE A 1 80 ? -13.637 -8.208 2.174 1.00 95.50 80 ILE A CA 1
ATOM 647 C C . ILE A 1 80 ? -12.714 -7.111 1.639 1.00 95.50 80 ILE A C 1
ATOM 649 O O . ILE A 1 80 ? -11.812 -7.404 0.858 1.00 95.50 80 ILE A O 1
ATOM 653 N N . ALA A 1 81 ? -12.918 -5.860 2.063 1.00 93.81 81 ALA A N 1
ATOM 654 C CA . ALA A 1 81 ? -12.106 -4.734 1.606 1.00 93.81 81 ALA A CA 1
ATOM 655 C C . ALA A 1 81 ? -10.626 -4.892 1.995 1.00 93.81 81 ALA A C 1
ATOM 657 O O . ALA A 1 81 ? -9.743 -4.611 1.183 1.00 93.81 81 ALA A O 1
ATOM 658 N N . ASP A 1 82 ? -10.354 -5.378 3.207 1.00 93.12 82 ASP A N 1
ATOM 659 C CA . ASP A 1 82 ? -8.998 -5.632 3.692 1.00 93.12 82 ASP A CA 1
ATOM 660 C C . ASP A 1 82 ? -8.341 -6.786 2.922 1.00 93.12 82 ASP A C 1
ATOM 662 O O . ASP A 1 82 ? -7.228 -6.630 2.419 1.00 93.12 82 ASP A O 1
ATOM 666 N N . ALA A 1 83 ? -9.056 -7.897 2.711 1.00 94.38 83 ALA A N 1
ATOM 667 C CA . ALA A 1 83 ? -8.566 -9.024 1.916 1.00 94.38 83 ALA A CA 1
ATOM 668 C C . ALA A 1 83 ? -8.282 -8.636 0.450 1.00 94.38 83 ALA A C 1
ATOM 670 O O . ALA A 1 83 ? -7.278 -9.057 -0.130 1.00 94.38 83 ALA A O 1
ATOM 671 N N . GLU A 1 84 ? -9.130 -7.804 -0.164 1.00 95.00 84 GLU A N 1
ATOM 672 C CA . GLU A 1 84 ? -8.897 -7.260 -1.508 1.00 95.00 84 GLU A CA 1
ATOM 673 C C . GLU A 1 84 ? -7.679 -6.331 -1.551 1.00 95.00 84 GLU A C 1
ATOM 675 O O . GLU A 1 84 ? -6.875 -6.403 -2.490 1.00 95.00 84 GLU A O 1
ATOM 680 N N . ALA A 1 85 ? -7.519 -5.477 -0.537 1.00 93.69 85 ALA A N 1
ATOM 681 C CA . ALA A 1 85 ? -6.366 -4.596 -0.415 1.00 93.69 85 ALA A CA 1
ATOM 682 C C . ALA A 1 85 ? -5.066 -5.397 -0.266 1.00 93.69 85 ALA A C 1
ATOM 684 O O . ALA A 1 85 ? -4.090 -5.094 -0.954 1.00 93.69 85 ALA A O 1
ATOM 685 N N . ASP A 1 86 ? -5.058 -6.442 0.560 1.00 91.62 86 ASP A N 1
ATOM 686 C CA . ASP A 1 86 ? -3.900 -7.315 0.756 1.00 91.62 86 ASP A CA 1
ATOM 687 C C . ASP A 1 86 ? -3.538 -8.073 -0.524 1.00 91.62 86 ASP A C 1
ATOM 689 O O . ASP A 1 86 ? -2.396 -7.999 -0.981 1.00 91.62 86 ASP A O 1
ATOM 693 N N . LEU A 1 87 ? -4.518 -8.680 -1.203 1.00 91.62 87 LEU A N 1
ATOM 694 C CA . LEU A 1 87 ? -4.305 -9.316 -2.509 1.00 91.62 87 LEU A CA 1
ATOM 695 C C . LEU A 1 87 ? -3.758 -8.332 -3.555 1.00 91.62 87 LEU A C 1
ATOM 697 O O . LEU A 1 87 ? -2.932 -8.704 -4.396 1.00 91.62 87 LEU A O 1
ATOM 701 N N . SER A 1 88 ? -4.217 -7.079 -3.537 1.00 90.06 88 SER A N 1
ATOM 702 C CA . SER A 1 88 ? -3.731 -6.027 -4.433 1.00 90.06 88 SER A CA 1
ATOM 703 C C . SER A 1 88 ? -2.276 -5.649 -4.133 1.00 90.06 88 SER A C 1
ATOM 705 O O . SER A 1 88 ? -1.453 -5.598 -5.056 1.00 90.06 88 SER A O 1
ATOM 707 N N . ARG A 1 89 ? -1.928 -5.456 -2.852 1.00 90.81 89 ARG A N 1
ATOM 708 C CA . ARG A 1 89 ? -0.555 -5.171 -2.396 1.00 90.81 89 ARG A CA 1
ATOM 709 C C . ARG A 1 89 ? 0.395 -6.311 -2.744 1.00 90.81 89 ARG A C 1
ATOM 711 O O . ARG A 1 89 ? 1.463 -6.052 -3.297 1.00 90.81 89 ARG A O 1
ATOM 718 N N . ASP A 1 90 ? -0.015 -7.555 -2.517 1.00 88.62 90 ASP A N 1
ATOM 719 C CA . ASP A 1 90 ? 0.768 -8.745 -2.850 1.00 88.62 90 ASP A CA 1
ATOM 720 C C . ASP A 1 90 ? 1.026 -8.843 -4.354 1.00 88.62 90 ASP A C 1
ATOM 722 O O . ASP A 1 90 ? 2.163 -9.038 -4.789 1.00 88.62 90 ASP A O 1
ATOM 726 N N . LYS A 1 91 ? -0.009 -8.635 -5.180 1.00 87.69 91 LYS A N 1
ATOM 727 C CA . LYS A 1 91 ? 0.133 -8.591 -6.645 1.00 87.69 91 LYS A CA 1
ATOM 728 C C . LYS A 1 91 ? 1.037 -7.448 -7.102 1.00 87.69 91 LYS A C 1
ATOM 730 O O . LYS A 1 91 ? 1.776 -7.614 -8.071 1.00 87.69 91 LYS A O 1
ATOM 735 N N . ALA A 1 92 ? 0.960 -6.278 -6.471 1.00 87.62 92 ALA A N 1
ATOM 736 C CA . ALA A 1 92 ? 1.815 -5.139 -6.797 1.00 87.62 92 ALA A CA 1
ATOM 737 C C . ALA A 1 92 ? 3.277 -5.399 -6.403 1.00 87.62 92 ALA A C 1
ATOM 739 O O . ALA A 1 92 ? 4.177 -5.141 -7.196 1.00 87.62 92 ALA A O 1
ATOM 740 N N . SER A 1 93 ? 3.517 -5.960 -5.216 1.00 87.69 93 SER A N 1
ATOM 741 C CA . SER A 1 93 ? 4.848 -6.350 -4.741 1.00 87.69 93 SER A CA 1
ATOM 742 C C . SER A 1 93 ? 5.479 -7.415 -5.640 1.00 87.69 93 SER A C 1
ATOM 744 O O . SER A 1 93 ? 6.588 -7.229 -6.135 1.00 87.69 93 SER A O 1
ATOM 746 N N . ALA A 1 94 ? 4.731 -8.479 -5.957 1.00 86.06 94 ALA A N 1
ATOM 747 C CA . ALA A 1 94 ? 5.194 -9.541 -6.845 1.00 86.06 94 ALA A CA 1
ATOM 748 C C . ALA A 1 94 ? 5.557 -9.014 -8.241 1.00 86.06 94 ALA A C 1
ATOM 750 O O . ALA A 1 94 ? 6.613 -9.367 -8.762 1.00 86.06 94 ALA A O 1
ATOM 751 N N . ARG A 1 95 ? 4.724 -8.131 -8.816 1.00 85.50 95 ARG A N 1
ATOM 752 C CA . ARG A 1 95 ? 5.021 -7.469 -10.096 1.00 85.50 95 ARG A CA 1
ATOM 753 C C . ARG A 1 95 ? 6.282 -6.614 -10.017 1.00 85.50 95 ARG A C 1
ATOM 755 O O . ARG A 1 95 ? 7.133 -6.743 -10.885 1.00 85.50 95 ARG A O 1
ATOM 762 N N . ARG A 1 96 ? 6.447 -5.800 -8.968 1.00 87.31 96 ARG A N 1
ATOM 763 C CA . ARG A 1 96 ? 7.666 -4.992 -8.777 1.00 87.31 96 ARG A CA 1
ATOM 764 C C . ARG A 1 96 ? 8.918 -5.864 -8.688 1.00 87.31 96 ARG A C 1
ATOM 766 O O . ARG A 1 96 ? 9.907 -5.560 -9.345 1.00 87.31 96 ARG A O 1
ATOM 773 N N . SER A 1 97 ? 8.876 -6.969 -7.941 1.00 86.81 97 SER A N 1
ATOM 774 C CA . SER A 1 97 ? 10.004 -7.905 -7.850 1.00 86.81 97 SER A CA 1
ATOM 775 C C . SER A 1 97 ? 10.300 -8.622 -9.171 1.00 86.81 97 SER A C 1
ATOM 777 O O . SER A 1 97 ? 11.466 -8.811 -9.508 1.00 86.81 97 SER A O 1
ATOM 779 N N . GLU A 1 98 ? 9.273 -9.035 -9.917 1.00 86.00 98 GLU A N 1
ATOM 780 C CA . GLU A 1 98 ? 9.429 -9.661 -11.237 1.00 86.00 98 GLU A CA 1
ATOM 781 C C . GLU A 1 98 ? 10.043 -8.679 -12.240 1.00 86.00 98 GLU A C 1
ATOM 783 O O . GLU A 1 98 ? 11.075 -8.986 -12.831 1.00 86.00 98 GLU A O 1
ATOM 788 N N . THR A 1 99 ? 9.487 -7.468 -12.342 1.00 87.69 99 THR A N 1
ATOM 789 C CA . THR A 1 99 ? 10.030 -6.391 -13.177 1.00 87.69 99 THR A CA 1
ATOM 790 C C . THR A 1 99 ? 11.462 -6.055 -12.789 1.00 87.69 99 THR A C 1
ATOM 792 O O . THR A 1 99 ? 12.304 -5.920 -13.670 1.00 87.69 99 THR A O 1
ATOM 795 N N . GLY A 1 100 ? 11.763 -5.978 -11.489 1.00 88.50 100 GLY A N 1
ATOM 796 C CA . GLY A 1 100 ? 13.121 -5.744 -11.012 1.00 88.50 100 GLY A CA 1
ATOM 797 C C . GLY A 1 100 ? 14.098 -6.811 -11.510 1.00 88.50 100 GLY A C 1
ATOM 798 O O . GLY A 1 100 ? 15.122 -6.476 -12.093 1.00 88.50 100 GLY A O 1
ATOM 799 N N . ARG A 1 101 ? 13.747 -8.097 -11.387 1.00 87.12 101 ARG A N 1
ATOM 800 C CA . ARG A 1 101 ? 14.572 -9.204 -11.906 1.00 87.12 101 ARG A CA 1
ATOM 801 C C . ARG A 1 101 ? 14.749 -9.137 -13.421 1.00 87.12 101 ARG A C 1
ATOM 803 O O . ARG A 1 101 ? 15.858 -9.342 -13.903 1.00 87.12 101 ARG A O 1
ATOM 810 N N . SER A 1 102 ? 13.680 -8.841 -14.164 1.00 87.50 102 SER A N 1
ATOM 811 C CA . SER A 1 102 ? 13.755 -8.664 -15.616 1.00 87.50 102 SER A CA 1
ATOM 812 C C . SER A 1 102 ? 14.677 -7.505 -15.988 1.00 87.50 102 SER A C 1
ATOM 814 O O . SER A 1 102 ? 15.535 -7.683 -16.844 1.00 87.50 102 SER A O 1
ATOM 816 N N . MET A 1 103 ? 14.568 -6.361 -15.310 1.00 90.19 103 MET A N 1
ATOM 817 C CA . MET A 1 103 ? 15.427 -5.195 -15.534 1.00 90.19 103 MET A CA 1
ATOM 818 C C . MET A 1 103 ? 16.897 -5.484 -15.220 1.00 90.19 103 MET A C 1
ATOM 820 O O . MET A 1 103 ? 17.759 -5.139 -16.018 1.00 90.19 103 MET A O 1
ATOM 824 N N . SER A 1 104 ? 17.185 -6.171 -14.111 1.00 89.00 104 SER A N 1
ATOM 825 C CA . SER A 1 104 ? 18.550 -6.574 -13.745 1.00 89.00 104 SER A CA 1
ATOM 826 C C . SER A 1 104 ? 19.170 -7.589 -14.708 1.00 89.00 104 SER A C 1
ATOM 828 O O . SER A 1 104 ? 20.388 -7.702 -14.758 1.00 89.00 104 SER A O 1
ATOM 830 N N . SER A 1 105 ? 18.353 -8.347 -15.448 1.00 88.81 105 SER A N 1
ATOM 831 C CA . SER A 1 105 ? 18.837 -9.318 -16.440 1.00 88.81 105 SER A CA 1
ATOM 832 C C . SER A 1 105 ? 19.163 -8.709 -17.807 1.00 88.81 105 SER A C 1
ATOM 834 O O . SER A 1 105 ? 19.685 -9.415 -18.668 1.00 88.81 105 SER A O 1
ATOM 836 N N . LEU A 1 106 ? 18.832 -7.432 -18.023 1.00 90.75 106 LEU A N 1
ATOM 837 C CA . LEU A 1 106 ? 19.124 -6.732 -19.270 1.00 90.75 106 LEU A CA 1
ATOM 838 C C . LEU A 1 106 ? 20.577 -6.270 -19.307 1.00 90.75 106 LEU A C 1
ATOM 840 O O . LEU A 1 106 ? 21.170 -5.931 -18.284 1.00 90.75 106 LEU A O 1
ATOM 844 N N . GLY A 1 107 ? 21.124 -6.211 -20.513 1.00 90.12 107 GLY A N 1
ATOM 845 C CA . GLY A 1 107 ? 22.422 -5.622 -20.800 1.00 90.12 107 GLY A CA 1
ATOM 846 C C . GLY A 1 107 ? 22.317 -4.402 -21.710 1.00 90.12 107 GLY A C 1
ATOM 847 O O . GLY A 1 107 ? 21.300 -4.150 -22.362 1.00 90.12 107 GLY A O 1
ATOM 848 N N . ARG A 1 108 ? 23.413 -3.646 -21.790 1.00 91.88 108 ARG A N 1
ATOM 849 C CA . ARG A 1 108 ? 23.563 -2.566 -22.769 1.00 91.88 108 ARG A CA 1
ATOM 850 C C . ARG A 1 108 ? 23.426 -3.118 -24.190 1.00 91.88 108 ARG A C 1
ATOM 852 O O . ARG A 1 108 ? 24.069 -4.100 -24.548 1.00 91.88 108 ARG A O 1
ATOM 859 N N . GLY A 1 109 ? 22.598 -2.462 -24.995 1.00 89.38 109 GLY A N 1
ATOM 860 C CA . GLY A 1 109 ? 22.248 -2.876 -26.349 1.00 89.38 109 GLY A CA 1
ATOM 861 C C . GLY A 1 109 ? 21.000 -3.749 -26.446 1.00 89.38 109 GLY A C 1
ATOM 862 O O . GLY A 1 109 ? 20.497 -3.937 -27.550 1.00 89.38 109 GLY A O 1
ATOM 863 N N . ASP A 1 110 ? 20.434 -4.240 -25.343 1.00 91.88 110 ASP A N 1
ATOM 864 C CA . ASP A 1 110 ? 19.170 -4.974 -25.419 1.00 91.88 110 ASP A CA 1
ATOM 865 C C . ASP A 1 110 ? 18.037 -4.064 -25.911 1.00 91.88 110 ASP A C 1
ATOM 867 O O . ASP A 1 110 ? 17.893 -2.918 -25.482 1.00 91.88 110 ASP A O 1
ATOM 871 N N . VAL A 1 111 ? 17.216 -4.583 -26.824 1.00 91.25 111 VAL A N 1
ATOM 872 C CA . VAL A 1 111 ? 16.022 -3.894 -27.318 1.00 91.25 111 VAL A CA 1
ATOM 873 C C . VAL A 1 111 ? 14.841 -4.357 -26.488 1.00 91.25 111 VAL A C 1
ATOM 875 O O . VAL A 1 111 ? 14.517 -5.547 -26.455 1.00 91.25 111 VAL A O 1
ATOM 878 N N . VAL A 1 112 ? 14.186 -3.412 -25.822 1.00 91.81 112 VAL A N 1
ATOM 879 C CA . VAL A 1 112 ? 13.074 -3.674 -24.913 1.00 91.81 112 VAL A CA 1
ATOM 880 C C . VAL A 1 112 ? 11.800 -2.982 -25.361 1.00 91.81 112 VAL A C 1
ATOM 882 O O . VAL A 1 112 ? 11.821 -1.887 -25.919 1.00 91.81 112 VAL A O 1
ATOM 885 N N . VAL A 1 113 ? 10.671 -3.610 -25.049 1.00 91.31 113 VAL A N 1
ATOM 886 C CA . VAL A 1 113 ? 9.345 -3.003 -25.119 1.00 91.31 113 VAL A CA 1
ATOM 887 C C . VAL A 1 113 ? 8.878 -2.663 -23.720 1.00 91.31 113 VAL A C 1
ATOM 889 O O . VAL A 1 113 ? 8.883 -3.508 -22.822 1.00 91.31 113 VAL A O 1
ATOM 892 N N . PHE A 1 114 ? 8.422 -1.427 -23.558 1.00 90.06 114 PHE A N 1
ATOM 893 C CA . PHE A 1 114 ? 7.849 -0.923 -22.319 1.00 90.06 114 PHE A CA 1
ATOM 894 C C . PHE A 1 114 ? 6.576 -0.123 -22.602 1.00 90.06 114 PHE A C 1
ATOM 896 O O . PHE A 1 114 ? 6.349 0.383 -23.707 1.00 90.06 114 PHE A O 1
ATOM 903 N N . ARG A 1 115 ? 5.696 -0.027 -21.602 1.00 88.25 115 ARG A N 1
ATOM 904 C CA . ARG A 1 115 ? 4.492 0.809 -21.682 1.00 88.25 115 ARG A CA 1
ATOM 905 C C . ARG A 1 115 ? 4.779 2.185 -21.098 1.00 88.25 115 ARG A C 1
ATOM 907 O O . ARG A 1 115 ?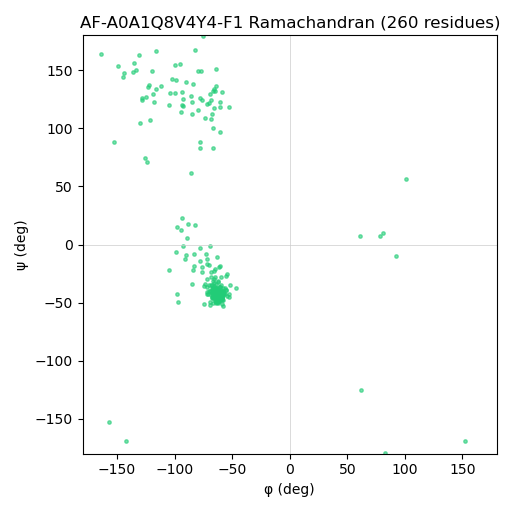 5.277 2.299 -19.985 1.00 88.25 115 ARG A O 1
ATOM 914 N N . LYS A 1 116 ? 4.409 3.231 -21.839 1.00 84.12 116 LYS A N 1
ATOM 915 C CA . LYS A 1 116 ? 4.384 4.617 -21.357 1.00 84.12 116 LYS A CA 1
ATOM 916 C C . LYS A 1 116 ? 2.962 5.148 -21.514 1.00 84.12 116 LYS A C 1
ATOM 918 O O . LYS A 1 116 ? 2.488 5.372 -22.631 1.00 84.12 116 LYS A O 1
ATOM 923 N N . GLY A 1 117 ? 2.250 5.294 -20.398 1.00 82.88 117 GLY A N 1
ATOM 924 C CA . GLY A 1 117 ? 0.806 5.535 -20.419 1.00 82.88 117 GLY A CA 1
ATOM 925 C C . GLY A 1 117 ? 0.066 4.363 -21.076 1.00 82.88 117 GLY A C 1
ATOM 926 O O . GLY A 1 117 ? 0.237 3.215 -20.680 1.00 82.88 117 GLY A O 1
ATOM 927 N N . ARG A 1 118 ? -0.745 4.631 -22.108 1.00 82.44 118 ARG A N 1
ATOM 928 C CA . ARG A 1 118 ? -1.515 3.590 -22.822 1.00 82.44 118 ARG A CA 1
ATOM 929 C C . ARG A 1 118 ? -0.792 2.965 -24.023 1.00 82.44 118 ARG A C 1
ATOM 931 O O . ARG A 1 118 ? -1.292 1.986 -24.569 1.00 82.44 118 ARG A O 1
ATOM 938 N N . ARG A 1 119 ? 0.354 3.508 -24.453 1.00 87.19 119 ARG A N 1
ATOM 939 C CA . ARG A 1 119 ? 1.065 3.062 -25.666 1.00 87.19 119 ARG A CA 1
ATOM 940 C C . ARG A 1 119 ? 2.265 2.182 -25.317 1.00 87.19 119 ARG A C 1
ATOM 942 O O . ARG A 1 119 ? 2.963 2.441 -24.336 1.00 87.19 119 ARG A O 1
ATOM 949 N N . ARG A 1 120 ? 2.505 1.159 -26.141 1.00 88.81 120 ARG A N 1
ATOM 950 C CA . ARG A 1 120 ? 3.748 0.376 -26.135 1.00 88.81 120 ARG A CA 1
ATOM 951 C C . ARG A 1 120 ? 4.785 1.117 -26.971 1.00 88.81 120 ARG A C 1
ATOM 953 O O . ARG A 1 120 ? 4.430 1.665 -28.011 1.00 88.81 120 ARG A O 1
ATOM 960 N N . ARG A 1 121 ? 6.022 1.163 -26.493 1.00 90.25 121 ARG A N 1
ATOM 961 C CA . ARG A 1 121 ? 7.159 1.762 -27.192 1.00 90.25 121 ARG A CA 1
ATOM 962 C C . ARG A 1 121 ? 8.349 0.825 -27.117 1.00 90.25 121 ARG A C 1
ATOM 964 O O . ARG A 1 121 ? 8.482 0.096 -26.131 1.00 90.25 121 ARG A O 1
ATOM 971 N N . HIS A 1 122 ? 9.195 0.884 -28.132 1.00 91.50 122 HIS A N 1
ATOM 972 C CA . HIS A 1 122 ? 10.477 0.204 -28.148 1.00 91.50 122 HIS A CA 1
ATOM 973 C C . HIS A 1 122 ? 11.572 1.167 -27.703 1.00 91.50 122 HIS A C 1
ATOM 975 O O . HIS A 1 122 ? 11.461 2.393 -27.828 1.00 91.50 122 HIS A O 1
ATOM 981 N N . GLY A 1 123 ? 12.647 0.603 -27.182 1.00 92.31 123 GLY A N 1
ATOM 982 C CA . GLY A 1 123 ? 13.855 1.356 -26.941 1.00 92.31 123 GLY A CA 1
ATOM 983 C C . GLY A 1 123 ? 15.051 0.456 -26.716 1.00 92.31 123 GLY A C 1
ATOM 984 O O . GLY A 1 123 ? 14.914 -0.741 -26.471 1.00 92.31 123 GLY A O 1
ATOM 985 N N . ILE A 1 124 ? 16.226 1.058 -26.820 1.00 93.06 124 ILE A N 1
ATOM 986 C CA . ILE A 1 124 ? 17.506 0.386 -26.617 1.00 93.06 124 ILE A CA 1
ATOM 987 C C . ILE A 1 124 ? 18.001 0.701 -25.212 1.00 93.06 124 ILE A C 1
ATOM 989 O O . ILE A 1 124 ? 18.054 1.868 -24.822 1.00 93.06 124 ILE A O 1
ATOM 993 N N . VAL A 1 125 ? 18.391 -0.323 -24.463 1.00 93.88 125 VAL A N 1
ATOM 994 C CA . VAL A 1 125 ? 19.034 -0.168 -23.158 1.00 93.88 125 VAL A CA 1
ATOM 995 C C . VAL A 1 125 ? 20.440 0.394 -23.361 1.00 93.88 125 VAL A C 1
ATOM 997 O O . VAL A 1 125 ? 21.264 -0.191 -24.062 1.00 93.88 125 VAL A O 1
ATOM 1000 N N . LEU A 1 126 ? 20.720 1.537 -22.750 1.00 91.81 126 LEU A N 1
ATOM 1001 C CA . LEU A 1 126 ? 22.019 2.203 -22.792 1.00 91.81 126 LEU A CA 1
ATOM 1002 C C . LEU A 1 126 ? 22.845 1.898 -21.548 1.00 91.81 126 LEU A C 1
ATOM 1004 O O . LEU A 1 126 ? 24.037 1.635 -21.658 1.00 91.81 126 LEU A O 1
ATOM 1008 N N . GLU A 1 127 ? 22.208 1.913 -20.381 1.00 90.06 127 GLU A N 1
ATOM 1009 C CA . GLU A 1 127 ? 22.859 1.692 -19.092 1.00 90.06 127 GLU A CA 1
ATOM 1010 C C . GLU A 1 127 ? 21.926 0.914 -18.170 1.00 90.06 127 GLU A C 1
ATOM 1012 O O . GLU A 1 127 ? 20.704 1.073 -18.223 1.00 90.06 127 GLU A O 1
ATOM 1017 N N . VAL A 1 128 ? 22.518 0.087 -17.314 1.00 90.88 128 VAL A N 1
ATOM 1018 C CA . VAL A 1 128 ? 21.829 -0.658 -16.262 1.00 90.88 128 VAL A CA 1
ATOM 1019 C C . VAL A 1 128 ? 22.565 -0.373 -14.965 1.00 90.88 128 VAL A C 1
ATOM 1021 O O . VAL A 1 128 ? 23.773 -0.574 -14.873 1.00 90.88 128 VAL A O 1
ATOM 1024 N N . GLY A 1 129 ? 21.838 0.11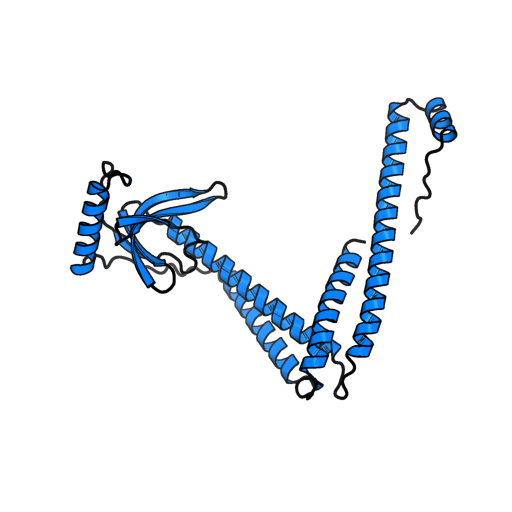4 -13.972 1.00 90.25 129 GLY A N 1
ATOM 1025 C CA . GLY A 1 129 ? 22.358 0.417 -12.651 1.00 90.25 129 GLY A CA 1
ATOM 1026 C C . GLY A 1 129 ? 21.346 0.071 -11.570 1.00 90.25 129 GLY A C 1
ATOM 1027 O O . GLY A 1 129 ? 20.315 -0.560 -11.816 1.00 90.25 129 GLY A O 1
ATOM 1028 N N . ALA A 1 130 ? 21.637 0.510 -10.355 1.00 89.69 130 ALA A N 1
ATOM 1029 C CA . ALA A 1 130 ? 20.719 0.441 -9.234 1.00 89.69 130 ALA A CA 1
ATOM 1030 C C . ALA A 1 130 ? 20.753 1.768 -8.478 1.00 89.69 130 ALA A C 1
ATOM 1032 O O . ALA A 1 130 ? 21.780 2.449 -8.443 1.00 89.69 130 ALA A O 1
ATOM 1033 N N . ASP A 1 131 ? 19.625 2.146 -7.891 1.00 86.50 131 ASP A N 1
ATOM 1034 C CA . ASP A 1 131 ? 19.576 3.291 -6.994 1.00 86.50 131 ASP A CA 1
ATOM 1035 C C . ASP A 1 131 ? 20.199 2.957 -5.622 1.00 86.50 131 ASP A C 1
ATOM 1037 O O . ASP A 1 131 ? 20.621 1.831 -5.346 1.00 86.50 131 ASP A O 1
ATOM 1041 N N . ARG A 1 132 ? 20.221 3.940 -4.713 1.00 85.12 132 ARG A N 1
ATOM 1042 C CA . ARG A 1 132 ? 20.729 3.760 -3.339 1.00 85.12 132 ARG A CA 1
ATOM 1043 C C . ARG A 1 132 ? 19.957 2.715 -2.525 1.00 85.12 132 ARG A C 1
ATOM 1045 O O . ARG A 1 132 ? 20.462 2.256 -1.507 1.00 85.12 132 ARG A O 1
ATOM 1052 N N . THR A 1 133 ? 18.739 2.373 -2.939 1.00 83.19 133 THR A N 1
ATOM 1053 C CA . THR A 1 133 ? 17.882 1.382 -2.277 1.00 83.19 133 THR A CA 1
ATOM 1054 C C . THR A 1 133 ? 18.055 -0.024 -2.855 1.00 83.19 133 THR A C 1
ATOM 1056 O O . THR A 1 133 ? 17.441 -0.967 -2.361 1.00 83.19 133 THR A O 1
ATOM 1059 N N . GLY A 1 134 ? 18.906 -0.184 -3.878 1.00 84.19 134 GLY A N 1
ATOM 1060 C CA . GLY A 1 134 ? 19.095 -1.441 -4.598 1.00 84.19 134 GLY A CA 1
ATOM 1061 C C . GLY A 1 134 ? 18.017 -1.711 -5.654 1.00 84.19 134 GLY A C 1
ATOM 1062 O O . GLY A 1 134 ? 17.957 -2.814 -6.198 1.00 84.19 134 GLY A O 1
ATOM 1063 N N . THR A 1 135 ? 17.164 -0.731 -5.962 1.00 87.88 135 THR A N 1
ATOM 1064 C CA . THR A 1 135 ? 16.146 -0.838 -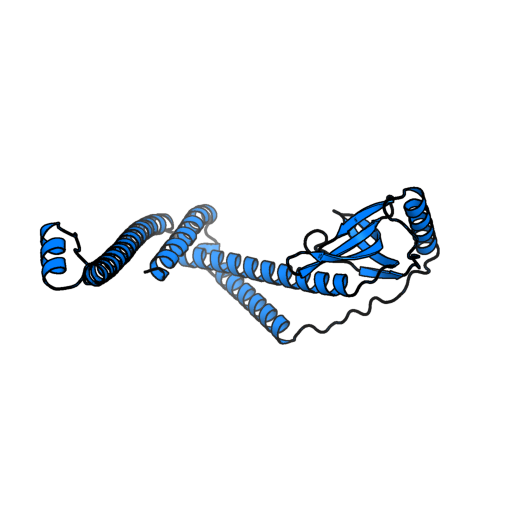7.009 1.00 87.88 135 THR A CA 1
ATOM 1065 C C . THR A 1 135 ? 16.812 -0.700 -8.381 1.00 87.88 135 THR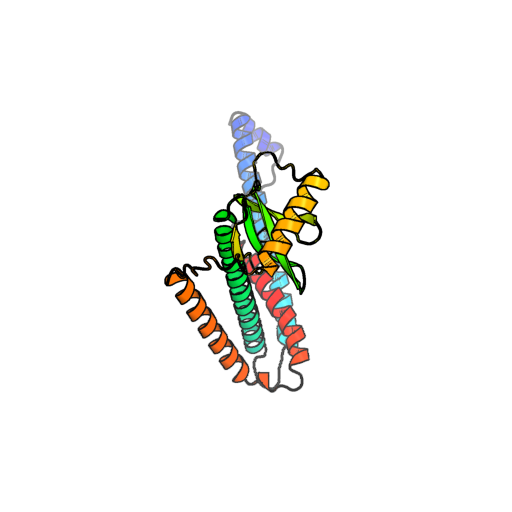 A C 1
ATOM 1067 O O . THR A 1 135 ? 17.484 0.306 -8.636 1.00 87.88 135 THR A O 1
ATOM 1070 N N . PRO A 1 136 ? 16.641 -1.676 -9.292 1.00 90.62 136 PRO A N 1
ATOM 1071 C CA . PRO A 1 136 ? 17.270 -1.629 -10.604 1.00 90.62 136 PRO A CA 1
ATOM 1072 C C . PRO A 1 136 ? 16.704 -0.475 -11.432 1.00 90.62 136 PRO A C 1
ATOM 1074 O O . PRO A 1 136 ? 15.490 -0.281 -11.512 1.00 90.62 136 PRO A O 1
ATOM 1077 N N . THR A 1 137 ? 17.601 0.279 -12.055 1.00 92.94 137 THR A N 1
ATOM 1078 C CA . THR A 1 137 ? 17.285 1.408 -12.931 1.00 92.94 137 THR A CA 1
ATOM 1079 C C . THR A 1 137 ? 17.953 1.174 -14.275 1.00 92.94 137 THR A C 1
ATOM 1081 O O . THR A 1 137 ? 19.157 0.939 -14.331 1.00 92.94 137 THR A O 1
ATOM 1084 N N . ILE A 1 138 ? 17.183 1.243 -15.359 1.00 93.06 138 ILE A N 1
ATOM 1085 C CA . ILE A 1 138 ? 17.708 1.120 -16.722 1.00 93.06 138 ILE A CA 1
ATOM 1086 C C . ILE A 1 138 ? 17.487 2.420 -17.492 1.00 93.06 138 ILE A C 1
ATOM 1088 O O . ILE A 1 138 ? 16.390 2.976 -17.476 1.00 93.06 138 ILE A O 1
ATOM 1092 N N . SER A 1 139 ? 18.508 2.902 -18.191 1.00 93.44 139 SER A N 1
ATOM 1093 C CA . SER A 1 139 ? 18.404 4.053 -19.093 1.00 93.44 139 SER A CA 1
ATOM 1094 C C . SER A 1 139 ? 18.107 3.551 -20.499 1.00 93.44 139 SER A C 1
ATOM 1096 O O . SER A 1 139 ? 18.899 2.801 -21.067 1.00 93.44 139 SER A O 1
ATOM 1098 N N . VAL A 1 140 ? 16.970 3.948 -21.068 1.00 93.81 140 VAL A N 1
ATOM 1099 C CA . VAL A 1 140 ? 16.493 3.466 -22.370 1.00 93.81 140 VAL A CA 1
ATOM 1100 C C . VAL A 1 140 ? 16.370 4.619 -23.360 1.00 93.81 140 VAL A C 1
ATOM 1102 O O . VAL A 1 140 ? 15.722 5.625 -23.070 1.00 93.81 140 VAL A O 1
ATOM 1105 N N . LEU A 1 141 ? 16.953 4.462 -24.548 1.00 94.00 141 LEU A N 1
ATOM 1106 C CA . LEU A 1 141 ? 16.751 5.354 -25.688 1.00 94.00 141 LEU A CA 1
ATOM 1107 C C . LEU A 1 141 ? 15.494 4.936 -26.451 1.00 94.00 141 LEU A C 1
ATOM 1109 O O . LEU A 1 141 ? 15.463 3.857 -27.040 1.00 94.00 141 LEU A O 1
ATOM 1113 N N . GLY A 1 142 ? 14.461 5.774 -26.424 1.00 91.56 142 GLY A N 1
ATOM 1114 C CA . GLY A 1 142 ? 13.203 5.527 -27.125 1.00 91.56 142 GLY A CA 1
ATOM 1115 C C . GLY A 1 142 ? 13.233 5.898 -28.609 1.00 91.56 142 GLY A C 1
ATOM 1116 O O . GLY A 1 142 ? 14.107 6.625 -29.076 1.00 91.56 142 GLY A O 1
ATOM 1117 N N . GLU A 1 143 ? 12.203 5.453 -29.334 1.00 88.94 143 GLU A N 1
ATOM 1118 C CA . GLU A 1 143 ? 11.946 5.800 -30.746 1.00 88.94 143 GLU A CA 1
ATOM 1119 C C . GLU A 1 143 ? 11.858 7.318 -31.005 1.00 88.94 143 GLU A C 1
ATOM 1121 O O . GLU A 1 143 ? 12.157 7.784 -32.098 1.00 88.94 143 GLU A O 1
ATOM 1126 N N . ASP A 1 144 ? 11.472 8.114 -30.002 1.00 87.94 144 ASP A N 1
ATOM 1127 C CA . ASP A 1 144 ? 11.404 9.581 -30.078 1.00 87.94 144 ASP A CA 1
ATOM 1128 C C . ASP A 1 144 ? 12.763 10.260 -29.843 1.00 87.94 144 ASP A C 1
ATOM 1130 O O . ASP A 1 144 ? 12.827 11.450 -29.530 1.00 87.94 144 ASP A O 1
ATOM 1134 N N . SER A 1 145 ? 13.854 9.497 -29.954 1.00 86.88 145 SER A N 1
ATOM 1135 C CA . SER A 1 145 ? 15.220 9.911 -29.650 1.00 86.88 145 SER A CA 1
ATOM 1136 C C . SER A 1 145 ? 15.404 10.335 -28.186 1.00 86.88 145 SER A C 1
ATOM 1138 O O . SER A 1 145 ? 16.472 10.790 -27.817 1.00 86.88 145 SER A O 1
ATOM 1140 N N . ARG A 1 146 ? 14.432 10.176 -27.281 1.00 89.88 146 ARG A N 1
ATOM 1141 C CA . ARG A 1 146 ? 14.587 10.598 -25.876 1.00 89.88 146 ARG A CA 1
ATOM 1142 C C . ARG A 1 146 ? 15.151 9.482 -25.007 1.00 89.88 146 ARG A C 1
ATOM 1144 O O . ARG A 1 146 ? 14.732 8.333 -25.116 1.00 89.88 146 ARG A O 1
ATOM 1151 N N . VAL A 1 147 ? 16.051 9.844 -24.093 1.00 91.38 147 VAL A N 1
ATOM 1152 C CA . VAL A 1 147 ? 16.534 8.940 -23.043 1.00 91.38 147 VAL A CA 1
ATOM 1153 C C . VAL A 1 147 ? 15.571 8.999 -21.860 1.00 91.38 147 VAL A C 1
ATOM 1155 O O . VAL A 1 147 ? 15.223 10.080 -21.383 1.00 91.38 147 VAL A O 1
ATOM 1158 N N . VAL A 1 148 ? 15.108 7.837 -21.409 1.00 91.06 148 VAL A N 1
ATOM 1159 C CA . VAL A 1 148 ? 14.180 7.687 -20.287 1.00 91.06 148 VAL A CA 1
ATOM 1160 C C . VAL A 1 148 ? 14.757 6.673 -19.310 1.00 91.06 148 VAL A C 1
ATOM 1162 O O . VAL A 1 148 ? 15.058 5.547 -19.699 1.00 91.06 148 VAL A O 1
ATOM 1165 N N . ALA A 1 149 ? 14.875 7.057 -18.041 1.00 92.00 149 ALA A N 1
ATOM 1166 C CA . ALA A 1 149 ? 15.172 6.117 -16.968 1.00 92.00 149 ALA A CA 1
ATOM 1167 C C . ALA A 1 149 ? 13.896 5.349 -16.592 1.00 92.00 149 ALA A C 1
ATOM 1169 O O . ALA A 1 149 ? 12.861 5.959 -16.312 1.00 92.00 149 ALA A O 1
ATOM 1170 N N . LEU A 1 150 ? 13.967 4.021 -16.602 1.00 91.75 150 LEU A N 1
ATOM 1171 C CA . LEU A 1 150 ? 12.892 3.127 -16.192 1.00 91.75 150 LEU A CA 1
ATOM 1172 C C . LEU A 1 150 ? 13.287 2.402 -14.908 1.00 91.75 150 LEU A C 1
ATOM 1174 O O . LEU A 1 150 ? 14.394 1.888 -14.764 1.00 91.75 150 LEU A O 1
ATOM 1178 N N . THR A 1 151 ? 12.325 2.335 -14.004 1.00 91.81 151 THR A N 1
ATOM 1179 C CA . THR A 1 151 ? 12.371 1.635 -12.721 1.00 91.81 151 THR A CA 1
ATOM 1180 C C . THR A 1 151 ? 11.112 0.774 -12.596 1.00 91.81 151 THR A C 1
ATOM 1182 O O . THR A 1 151 ? 10.127 1.025 -13.304 1.00 91.81 151 THR A O 1
ATOM 1185 N N . PRO A 1 152 ? 11.072 -0.211 -11.682 1.00 88.75 152 PRO A N 1
ATOM 1186 C CA . PRO A 1 152 ? 9.865 -0.996 -11.428 1.00 88.75 152 PRO A CA 1
ATOM 1187 C C . PRO A 1 152 ? 8.624 -0.155 -11.084 1.00 88.75 152 PRO A C 1
ATOM 1189 O O . PRO A 1 152 ? 7.505 -0.599 -11.337 1.00 88.75 152 PRO A O 1
ATOM 1192 N N . ASP A 1 153 ? 8.810 1.057 -10.552 1.00 86.44 153 ASP A N 1
ATOM 1193 C CA . ASP A 1 153 ? 7.717 1.966 -10.193 1.00 86.44 153 ASP A CA 1
ATOM 1194 C C . ASP A 1 153 ? 7.230 2.818 -11.376 1.00 86.44 153 ASP A C 1
ATOM 1196 O O . ASP A 1 153 ? 6.037 3.096 -11.496 1.00 86.44 153 ASP A O 1
ATOM 1200 N N . THR A 1 154 ? 8.131 3.211 -12.282 1.00 86.75 154 THR A N 1
ATOM 1201 C CA . THR A 1 154 ? 7.781 3.998 -13.481 1.00 86.75 154 THR A CA 1
ATOM 1202 C C . THR A 1 154 ? 7.286 3.126 -14.639 1.00 86.75 154 THR A C 1
ATOM 1204 O O . THR A 1 154 ? 6.543 3.610 -15.495 1.00 86.75 154 THR A O 1
ATOM 1207 N N . ALA A 1 155 ? 7.635 1.834 -14.643 1.00 86.25 155 ALA A N 1
ATOM 1208 C CA . ALA A 1 155 ? 7.182 0.830 -15.606 1.00 86.25 155 ALA A CA 1
ATOM 1209 C C . ALA A 1 155 ? 6.513 -0.375 -14.898 1.00 86.25 155 ALA A C 1
ATOM 1211 O O . ALA A 1 155 ? 7.064 -1.480 -14.891 1.00 86.25 155 ALA A O 1
ATOM 1212 N N . PRO A 1 156 ? 5.302 -0.206 -14.329 1.00 74.94 156 PRO A N 1
ATOM 1213 C CA . PRO A 1 156 ? 4.640 -1.239 -13.520 1.00 74.94 156 PRO A CA 1
ATOM 1214 C C . PRO A 1 156 ? 4.188 -2.468 -14.324 1.00 74.94 156 PRO A C 1
ATOM 1216 O O . PRO A 1 156 ? 4.029 -3.551 -13.761 1.00 74.94 156 PRO A O 1
ATOM 1219 N N . ASP A 1 157 ? 3.987 -2.310 -15.635 1.00 82.12 157 ASP A N 1
ATOM 1220 C CA . ASP A 1 157 ? 3.674 -3.411 -16.556 1.00 82.12 157 ASP A CA 1
ATOM 1221 C C . ASP A 1 157 ? 4.916 -4.237 -16.940 1.00 82.12 157 ASP A C 1
ATOM 1223 O O . ASP A 1 157 ? 4.800 -5.239 -17.648 1.00 82.12 157 ASP A O 1
ATOM 1227 N N . GLY A 1 158 ? 6.092 -3.824 -16.464 1.00 84.25 158 GLY A N 1
ATOM 1228 C CA . GLY A 1 158 ? 7.367 -4.464 -16.733 1.00 84.25 158 GLY A CA 1
ATOM 1229 C C . GLY A 1 158 ? 8.000 -4.057 -18.060 1.00 84.25 158 GLY A C 1
ATOM 1230 O O . GLY A 1 158 ? 7.479 -3.237 -18.822 1.00 84.25 158 GLY A O 1
ATOM 1231 N N . VAL A 1 159 ? 9.160 -4.656 -18.317 1.00 87.94 159 VAL A N 1
ATOM 1232 C CA . VAL A 1 159 ? 9.923 -4.516 -19.559 1.00 87.94 159 VAL A CA 1
ATOM 1233 C C . VAL A 1 159 ? 10.123 -5.891 -20.175 1.00 87.94 159 VAL A C 1
ATOM 1235 O O . VAL A 1 159 ? 10.400 -6.863 -19.472 1.00 87.94 159 VAL A O 1
ATOM 1238 N N . MET A 1 160 ? 9.954 -5.985 -21.490 1.00 87.62 160 MET A N 1
ATOM 1239 C CA . MET A 1 160 ? 10.127 -7.231 -22.228 1.00 87.62 160 MET A CA 1
ATOM 1240 C C . MET A 1 160 ? 11.263 -7.069 -23.223 1.00 87.62 160 MET A C 1
ATOM 1242 O O . MET A 1 160 ? 11.199 -6.187 -24.075 1.00 87.62 160 MET A O 1
ATOM 1246 N N . ARG A 1 161 ? 12.287 -7.919 -23.133 1.00 89.19 161 ARG A N 1
ATOM 1247 C CA . ARG A 1 161 ? 13.331 -7.998 -24.154 1.00 89.19 161 ARG A CA 1
ATOM 1248 C C . ARG A 1 161 ? 12.730 -8.574 -25.432 1.00 89.19 161 ARG A C 1
ATOM 1250 O O . ARG A 1 161 ? 12.137 -9.650 -25.396 1.00 89.19 161 ARG A O 1
ATOM 1257 N N . VAL A 1 162 ? 12.865 -7.835 -26.524 1.00 87.69 162 VAL A N 1
ATOM 1258 C CA . VAL A 1 162 ? 12.458 -8.268 -27.862 1.00 87.69 162 VAL A CA 1
ATOM 1259 C C . VAL A 1 162 ? 13.678 -8.820 -28.586 1.00 87.69 162 VAL A C 1
ATOM 1261 O O . VAL A 1 162 ? 13.653 -9.972 -28.992 1.00 87.69 162 VAL A O 1
ATOM 1264 N N . GLY A 1 163 ? 14.787 -8.075 -28.589 1.00 86.69 163 GLY A N 1
ATOM 1265 C CA . GLY A 1 163 ? 16.039 -8.502 -29.212 1.00 86.69 163 GLY A CA 1
ATOM 1266 C C . GLY A 1 163 ? 17.255 -7.794 -28.622 1.00 86.69 163 GLY A C 1
ATOM 1267 O O . GLY A 1 163 ? 17.244 -7.373 -27.462 1.00 86.69 163 GLY A O 1
ATOM 1268 N N . ALA A 1 164 ? 18.315 -7.659 -29.414 1.00 88.31 164 ALA A N 1
ATOM 1269 C CA . ALA A 1 164 ? 19.498 -6.883 -29.060 1.00 88.31 164 ALA A CA 1
ATOM 1270 C C . ALA A 1 164 ? 20.080 -6.191 -30.294 1.00 88.31 164 ALA A C 1
ATOM 1272 O O . ALA A 1 164 ? 20.088 -6.745 -31.390 1.00 88.31 164 ALA A O 1
ATOM 1273 N N . LEU A 1 165 ? 20.594 -4.983 -30.096 1.00 88.31 165 LEU A N 1
ATOM 1274 C CA . LEU A 1 165 ? 21.296 -4.187 -31.083 1.00 88.31 165 LEU A CA 1
ATOM 1275 C C . LEU A 1 165 ? 22.688 -3.852 -30.550 1.00 88.31 165 LEU A C 1
ATOM 1277 O O . LEU A 1 165 ? 22.860 -3.425 -29.411 1.00 88.31 165 LEU A O 1
ATOM 1281 N N . ARG A 1 166 ? 23.708 -3.992 -31.397 1.00 83.94 166 ARG A N 1
ATOM 1282 C CA . ARG A 1 166 ? 25.081 -3.658 -31.010 1.00 83.94 166 ARG A CA 1
ATOM 1283 C C . ARG A 1 166 ? 25.234 -2.146 -30.803 1.00 83.94 166 ARG A C 1
ATOM 1285 O O . ARG A 1 166 ? 25.184 -1.386 -31.777 1.00 83.94 166 ARG A O 1
ATOM 1292 N N . VAL A 1 167 ? 25.465 -1.736 -29.558 1.00 86.31 167 VAL A N 1
ATOM 1293 C CA . VAL A 1 167 ? 25.805 -0.363 -29.158 1.00 86.31 167 VAL A CA 1
ATOM 1294 C C . VAL A 1 167 ? 27.295 -0.331 -28.830 1.00 86.31 167 VAL A C 1
ATOM 1296 O O . VAL A 1 167 ? 27.750 -1.084 -27.976 1.00 86.31 167 VAL A O 1
ATOM 1299 N N . ALA A 1 168 ? 28.065 0.490 -29.544 1.00 83.56 168 ALA A N 1
ATOM 1300 C CA . ALA A 1 168 ? 29.501 0.615 -29.299 1.00 83.56 168 ALA A CA 1
ATOM 1301 C C . ALA A 1 168 ? 29.773 1.470 -28.052 1.00 83.56 168 ALA A C 1
ATOM 1303 O O . ALA A 1 168 ? 29.026 2.403 -27.762 1.00 83.56 168 ALA A O 1
ATOM 1304 N N . ASP A 1 169 ? 30.863 1.197 -27.338 1.00 78.88 169 ASP A N 1
ATOM 1305 C CA . ASP A 1 169 ? 31.275 1.945 -26.136 1.00 78.88 169 ASP A CA 1
ATOM 1306 C C . ASP A 1 169 ? 31.521 3.432 -26.398 1.00 78.88 169 ASP A C 1
ATOM 1308 O O . ASP A 1 169 ? 31.265 4.256 -25.531 1.00 78.88 169 ASP A O 1
ATOM 1312 N N . SER A 1 170 ? 31.903 3.792 -27.624 1.00 79.06 170 SER A N 1
ATOM 1313 C CA . SER A 1 170 ? 32.123 5.178 -28.046 1.00 79.06 170 SER A CA 1
ATOM 1314 C C . SER A 1 170 ? 30.846 6.006 -28.232 1.00 79.06 170 SER A C 1
ATOM 1316 O O . SER A 1 170 ? 30.940 7.195 -28.523 1.00 79.06 170 SER A O 1
ATOM 1318 N N . VAL A 1 171 ? 29.666 5.384 -28.174 1.00 79.81 171 VAL A N 1
ATOM 1319 C CA . VAL A 1 171 ? 28.387 6.063 -28.410 1.00 79.81 171 VAL A CA 1
ATOM 1320 C C . VAL A 1 171 ? 27.980 6.822 -27.154 1.00 79.81 171 VAL A C 1
ATOM 1322 O O . VAL A 1 171 ? 27.697 6.200 -26.130 1.00 79.81 171 VAL A O 1
ATOM 1325 N N . ASP A 1 172 ? 27.916 8.150 -27.260 1.00 84.00 172 ASP A N 1
ATOM 1326 C CA . ASP A 1 172 ? 27.552 9.051 -26.167 1.00 84.00 172 ASP A CA 1
ATOM 1327 C C . ASP A 1 172 ? 26.044 9.382 -26.216 1.00 84.00 172 ASP A C 1
ATOM 1329 O O . ASP A 1 172 ? 25.587 10.061 -27.145 1.00 84.00 172 ASP A O 1
ATOM 1333 N N . PRO A 1 173 ? 25.243 8.947 -25.223 1.00 78.88 173 PRO A N 1
ATOM 1334 C CA . PRO A 1 173 ? 23.810 9.228 -25.159 1.00 78.88 173 PRO A CA 1
ATOM 1335 C C . PRO A 1 173 ? 23.445 10.712 -25.085 1.00 78.88 173 PRO A C 1
ATOM 1337 O O . PRO A 1 173 ? 22.295 11.061 -25.343 1.00 78.88 173 PRO A O 1
ATOM 1340 N N . HIS A 1 174 ? 24.371 11.599 -24.722 1.00 83.38 174 HIS A N 1
ATOM 1341 C CA . HIS A 1 174 ? 24.101 13.033 -24.638 1.00 83.38 174 HIS A CA 1
ATOM 1342 C C . HIS A 1 174 ? 24.222 13.733 -25.994 1.00 83.38 174 HIS A C 1
ATOM 1344 O O . HIS A 1 174 ? 23.654 14.813 -26.184 1.00 83.38 174 HIS A O 1
ATOM 1350 N N . ARG A 1 175 ? 24.900 13.119 -26.971 1.00 88.12 175 ARG A N 1
ATOM 1351 C CA . ARG A 1 175 ? 25.094 13.696 -28.305 1.00 88.12 175 ARG A CA 1
ATOM 1352 C C . ARG A 1 175 ? 23.892 13.391 -29.206 1.00 88.12 175 ARG A C 1
ATOM 1354 O O . ARG A 1 175 ? 23.600 12.222 -29.461 1.00 88.12 175 ARG A O 1
ATOM 1361 N N . PRO A 1 176 ? 23.208 14.410 -29.767 1.00 89.44 176 PRO A N 1
ATOM 1362 C CA . PRO A 1 176 ? 22.041 14.187 -30.627 1.00 89.44 176 PRO A CA 1
ATOM 1363 C C . PRO A 1 176 ? 22.325 13.299 -31.847 1.00 89.44 176 PRO A C 1
ATOM 1365 O O . PRO A 1 176 ? 21.551 12.393 -32.129 1.00 89.44 176 PRO A O 1
ATOM 1368 N N . ARG A 1 177 ? 23.473 13.488 -32.518 1.00 88.88 177 ARG A N 1
ATOM 1369 C CA . ARG A 1 177 ? 23.860 12.697 -33.704 1.00 88.88 177 ARG A CA 1
ATOM 1370 C C . ARG A 1 177 ? 23.969 11.196 -33.413 1.00 88.88 177 ARG A C 1
ATOM 1372 O O . ARG A 1 177 ? 23.551 10.377 -34.227 1.00 88.88 177 ARG A O 1
ATOM 1379 N N . ASP A 1 178 ? 24.520 10.852 -32.255 1.00 87.81 178 ASP A N 1
ATOM 1380 C CA . ASP A 1 178 ? 24.725 9.468 -31.828 1.00 87.81 178 ASP A CA 1
ATOM 1381 C C . ASP A 1 178 ? 23.394 8.797 -31.471 1.00 87.81 178 ASP A C 1
ATOM 1383 O O . ASP A 1 178 ? 23.132 7.663 -31.886 1.00 87.81 178 ASP A O 1
ATOM 1387 N N . ARG A 1 179 ? 22.510 9.533 -30.784 1.00 88.88 179 ARG A N 1
ATOM 1388 C CA . ARG A 1 179 ? 21.131 9.105 -30.515 1.00 88.88 179 ARG A CA 1
ATOM 1389 C C . ARG A 1 179 ? 20.358 8.849 -31.803 1.00 88.88 179 ARG A C 1
ATOM 1391 O O . ARG A 1 179 ? 19.797 7.769 -31.960 1.00 88.88 179 ARG A O 1
ATOM 1398 N N . ASP A 1 180 ? 20.364 9.795 -32.736 1.00 88.50 180 ASP A N 1
ATOM 1399 C CA . ASP A 1 180 ? 19.591 9.678 -33.975 1.00 88.50 180 ASP A CA 1
ATOM 1400 C C . ASP A 1 180 ? 20.078 8.500 -34.830 1.00 88.50 180 ASP A C 1
ATOM 1402 O O . ASP A 1 180 ? 19.264 7.754 -35.374 1.00 88.50 180 ASP A O 1
ATOM 1406 N N . ARG A 1 181 ? 21.393 8.240 -34.867 1.00 90.00 181 ARG A N 1
ATOM 1407 C CA . ARG A 1 181 ? 21.955 7.059 -35.541 1.00 90.00 181 ARG A CA 1
ATOM 1408 C C . ARG A 1 181 ? 21.490 5.743 -34.909 1.00 90.00 181 ARG A C 1
ATOM 1410 O O . ARG A 1 181 ? 21.197 4.793 -35.634 1.00 90.00 181 ARG A O 1
ATOM 1417 N N . LEU A 1 182 ? 21.430 5.662 -33.578 1.00 88.69 182 LEU A N 1
ATOM 1418 C CA . LEU A 1 182 ? 20.899 4.483 -32.884 1.00 88.69 182 LEU A CA 1
ATOM 1419 C C . LEU A 1 182 ? 19.396 4.303 -33.120 1.00 88.69 182 LEU A C 1
ATOM 1421 O O . LEU A 1 182 ? 18.952 3.175 -33.320 1.00 88.69 182 LEU A O 1
ATOM 1425 N N . VAL A 1 183 ? 18.629 5.395 -33.130 1.00 91.38 183 VAL A N 1
ATOM 1426 C CA . VAL A 1 183 ? 17.185 5.367 -33.403 1.00 91.38 183 VAL A CA 1
ATOM 1427 C C . VAL A 1 183 ? 16.906 4.876 -34.818 1.00 91.38 183 VAL A C 1
ATOM 1429 O O . VAL A 1 183 ? 16.050 4.015 -34.982 1.00 91.38 183 VAL A O 1
ATOM 1432 N N . GLN A 1 184 ? 17.644 5.350 -35.828 1.00 90.56 184 GLN A N 1
ATOM 1433 C CA . GLN A 1 184 ? 17.481 4.850 -37.199 1.00 90.56 184 GLN A CA 1
ATOM 1434 C C . GLN A 1 184 ? 17.730 3.340 -37.269 1.00 90.56 184 GLN A C 1
ATOM 1436 O O . GLN A 1 184 ? 16.877 2.600 -37.744 1.00 90.56 184 GLN A O 1
ATOM 1441 N N . ARG A 1 185 ? 18.818 2.853 -36.656 1.00 89.06 185 ARG A N 1
ATOM 1442 C CA . ARG A 1 185 ? 19.101 1.409 -36.586 1.00 89.06 185 ARG A CA 1
ATOM 1443 C C . ARG A 1 185 ? 18.019 0.615 -35.850 1.00 89.06 185 ARG A C 1
ATOM 1445 O O . ARG A 1 185 ? 17.747 -0.518 -36.233 1.00 89.06 185 ARG A O 1
ATOM 1452 N N . LEU A 1 186 ? 17.421 1.180 -34.798 1.00 88.69 186 LEU A N 1
ATOM 1453 C CA . LEU A 1 186 ? 16.288 0.568 -34.099 1.00 88.69 186 LEU A CA 1
ATOM 1454 C C . LEU A 1 186 ? 15.069 0.458 -35.018 1.00 88.69 186 LEU A C 1
ATOM 1456 O O . LEU A 1 186 ? 14.461 -0.605 -35.094 1.00 88.69 186 LEU A O 1
ATOM 1460 N N . VAL A 1 187 ? 14.711 1.546 -35.703 1.00 89.56 187 VAL A N 1
ATOM 1461 C CA . VAL A 1 187 ? 13.558 1.592 -36.612 1.00 89.56 187 VAL A CA 1
ATOM 1462 C C . VAL A 1 187 ? 13.749 0.629 -37.783 1.00 89.56 187 VAL A C 1
ATOM 1464 O O . VAL A 1 187 ? 12.811 -0.089 -38.123 1.00 89.56 187 VAL A O 1
ATOM 1467 N N . ASP A 1 188 ? 14.952 0.561 -38.349 1.00 88.50 188 ASP A N 1
ATOM 1468 C CA . ASP A 1 188 ? 15.281 -0.363 -39.436 1.00 88.50 188 ASP A CA 1
ATOM 1469 C C . ASP A 1 188 ? 15.167 -1.823 -38.984 1.00 88.50 188 ASP A C 1
ATOM 1471 O O . ASP A 1 188 ? 14.497 -2.612 -39.646 1.00 88.50 188 ASP A O 1
ATOM 1475 N N . ALA A 1 189 ? 15.719 -2.166 -37.814 1.00 85.12 189 ALA A N 1
ATOM 1476 C CA . ALA A 1 189 ? 15.631 -3.517 -37.253 1.00 85.12 189 ALA A CA 1
ATOM 1477 C C . ALA A 1 189 ? 14.191 -3.926 -36.879 1.00 85.12 189 ALA A C 1
ATOM 1479 O O . ALA A 1 189 ? 13.815 -5.092 -36.992 1.00 85.12 189 ALA A O 1
ATOM 1480 N N . LEU A 1 190 ? 13.359 -2.973 -36.442 1.00 85.56 190 LEU A N 1
ATOM 1481 C CA . LEU A 1 190 ? 11.934 -3.216 -36.187 1.00 85.56 190 LEU A CA 1
ATOM 1482 C C . LEU A 1 190 ? 11.149 -3.437 -37.484 1.00 85.56 190 LEU A C 1
ATOM 1484 O O . LEU A 1 190 ? 10.209 -4.227 -37.494 1.00 85.56 190 LEU A O 1
ATOM 1488 N N . ARG A 1 191 ? 11.519 -2.747 -38.570 1.00 85.62 191 ARG A N 1
ATOM 1489 C CA . ARG A 1 191 ? 10.899 -2.916 -39.891 1.00 85.62 191 ARG A CA 1
ATOM 1490 C C . ARG A 1 191 ? 11.326 -4.210 -40.577 1.00 85.62 191 ARG A C 1
ATOM 1492 O O . ARG A 1 191 ? 10.501 -4.798 -41.268 1.00 85.62 191 ARG A O 1
ATOM 1499 N N . SER A 1 192 ? 12.576 -4.642 -40.400 1.00 81.94 192 SER A N 1
ATOM 1500 C CA . SER A 1 192 ? 13.088 -5.886 -40.989 1.00 81.94 192 SER A CA 1
ATOM 1501 C C . SER A 1 192 ? 12.602 -7.145 -40.267 1.00 81.94 192 SER A C 1
ATOM 1503 O O . SER A 1 192 ? 12.627 -8.221 -40.853 1.00 81.94 192 SER A O 1
ATOM 1505 N N . GLY A 1 193 ? 12.129 -7.024 -39.021 1.00 74.44 193 GLY A N 1
ATOM 1506 C CA . GLY A 1 193 ? 11.677 -8.166 -38.221 1.00 74.44 193 GLY A CA 1
ATOM 1507 C C . GLY A 1 193 ? 12.816 -8.979 -37.591 1.00 74.44 193 GLY A C 1
ATOM 1508 O O . GLY A 1 193 ? 12.552 -9.992 -36.951 1.00 74.44 193 GLY A O 1
ATOM 1509 N N . ASP A 1 194 ? 14.068 -8.518 -37.683 1.00 66.88 194 ASP A N 1
ATOM 1510 C CA . ASP A 1 194 ? 15.265 -9.224 -37.181 1.00 66.88 194 ASP A CA 1
ATOM 1511 C C . ASP A 1 194 ? 15.359 -9.311 -35.647 1.00 66.88 194 ASP A C 1
ATOM 1513 O O . ASP A 1 194 ? 16.308 -9.861 -35.087 1.00 66.88 194 ASP A O 1
ATOM 1517 N N . LEU A 1 195 ? 14.392 -8.737 -34.935 1.00 65.50 195 LEU A N 1
ATOM 1518 C CA . LEU A 1 195 ? 14.392 -8.646 -33.481 1.00 65.50 195 LEU A CA 1
ATOM 1519 C C . LEU A 1 195 ? 13.627 -9.789 -32.805 1.00 65.50 195 LEU A C 1
ATOM 1521 O O . LEU A 1 195 ? 13.383 -9.694 -31.612 1.00 65.50 195 LEU A O 1
ATOM 1525 N N . GLU A 1 196 ? 13.248 -10.868 -33.492 1.00 55.00 196 GLU A N 1
ATOM 1526 C CA . GLU A 1 196 ? 12.601 -12.009 -32.830 1.00 55.00 196 GLU A CA 1
ATOM 1527 C C . GLU A 1 196 ? 13.619 -12.891 -32.091 1.00 55.00 196 GLU A C 1
ATOM 1529 O O . GLU A 1 196 ? 14.154 -13.864 -32.618 1.00 55.00 196 GLU A O 1
ATOM 1534 N N . GLY A 1 197 ? 13.896 -12.557 -30.826 1.00 52.06 197 GLY A N 1
ATOM 1535 C CA . GLY A 1 197 ? 14.870 -13.296 -30.029 1.00 52.06 197 GLY A CA 1
ATOM 1536 C C . GLY A 1 197 ? 14.620 -13.259 -28.525 1.00 52.06 197 GLY A C 1
ATOM 1537 O O . GLY A 1 197 ? 15.244 -12.490 -27.800 1.00 52.06 197 GLY A O 1
ATOM 1538 N N . GLY A 1 198 ? 13.824 -14.214 -28.033 1.00 51.31 198 GLY A N 1
ATOM 1539 C CA . GLY A 1 198 ? 14.119 -14.837 -26.737 1.00 51.31 198 GLY A CA 1
ATOM 1540 C C . GLY A 1 198 ? 13.330 -14.360 -25.516 1.00 51.31 198 GLY A C 1
ATOM 1541 O O . GLY A 1 198 ? 13.908 -14.058 -24.477 1.00 51.31 198 GLY A O 1
ATOM 1542 N N . GLY A 1 199 ? 12.002 -14.426 -25.565 1.00 45.75 199 GLY A N 1
ATOM 1543 C CA . GLY A 1 199 ? 11.165 -14.367 -24.364 1.00 45.75 199 GLY A CA 1
ATOM 1544 C C . GLY A 1 199 ? 10.966 -15.738 -23.706 1.00 45.75 199 GLY A C 1
ATOM 1545 O O . GLY A 1 199 ? 9.827 -16.200 -23.614 1.00 45.75 199 GLY A O 1
ATOM 1546 N N . LYS A 1 200 ? 12.022 -16.425 -23.239 1.00 44.41 200 LYS A N 1
ATOM 1547 C CA . LYS A 1 200 ? 11.822 -17.596 -22.360 1.00 44.41 200 LYS A CA 1
ATOM 1548 C C . LYS A 1 200 ? 11.231 -17.094 -21.043 1.00 44.41 200 LYS A C 1
ATOM 1550 O O . LYS A 1 200 ? 11.942 -16.586 -20.184 1.00 44.41 200 LYS A O 1
ATOM 1555 N N . ARG A 1 201 ? 9.910 -17.232 -20.889 1.00 45.22 201 ARG A N 1
ATOM 1556 C CA . ARG A 1 201 ? 9.205 -17.013 -19.620 1.00 45.22 201 ARG A CA 1
ATOM 1557 C C . ARG A 1 201 ? 9.775 -18.005 -18.610 1.00 45.22 201 ARG A C 1
ATOM 1559 O O . ARG A 1 201 ? 9.352 -19.159 -18.584 1.00 45.22 201 ARG A O 1
ATOM 1566 N N . THR A 1 202 ? 10.726 -17.575 -17.790 1.00 44.12 202 THR A N 1
ATOM 1567 C CA . THR A 1 202 ? 11.196 -18.322 -16.623 1.00 44.12 202 THR A CA 1
ATOM 1568 C C . THR A 1 202 ? 10.055 -18.389 -15.614 1.00 44.12 202 THR A C 1
ATOM 1570 O O . THR A 1 202 ? 9.916 -17.589 -14.693 1.00 44.12 202 THR A O 1
ATOM 1573 N N . ARG A 1 203 ? 9.158 -19.354 -15.830 1.00 52.09 203 ARG A N 1
ATOM 1574 C C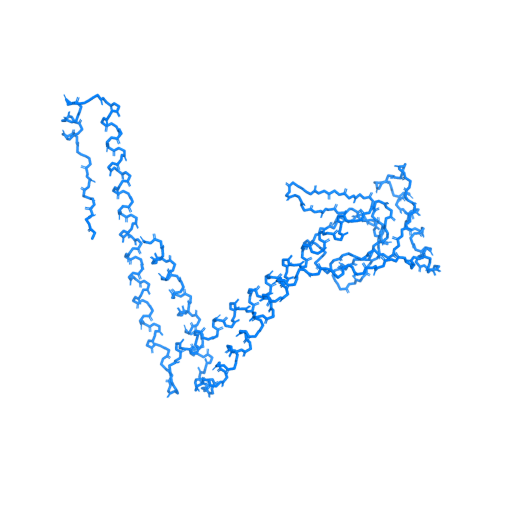A . ARG A 1 203 ? 8.136 -19.746 -14.868 1.00 52.09 203 ARG A CA 1
ATOM 1575 C C . ARG A 1 203 ? 8.790 -20.611 -13.803 1.00 52.09 203 ARG A C 1
ATOM 1577 O O . ARG A 1 203 ? 8.690 -21.827 -13.829 1.00 52.09 203 ARG A O 1
ATOM 1584 N N . THR A 1 204 ? 9.392 -19.963 -12.824 1.00 47.19 204 THR A N 1
ATOM 1585 C CA . THR A 1 204 ? 9.640 -20.575 -11.519 1.00 47.19 204 THR A CA 1
ATOM 1586 C C . THR A 1 204 ? 9.043 -19.660 -10.465 1.00 47.19 204 THR A C 1
ATOM 1588 O O . THR A 1 204 ? 9.717 -18.913 -9.760 1.00 47.19 204 THR A O 1
ATOM 1591 N N . ARG A 1 205 ? 7.707 -19.688 -10.372 1.00 56.19 205 ARG A N 1
ATOM 1592 C CA . ARG A 1 205 ? 7.043 -19.222 -9.155 1.00 56.19 205 ARG A CA 1
ATOM 1593 C C . ARG A 1 205 ? 7.369 -20.225 -8.059 1.00 56.19 205 ARG A C 1
ATOM 1595 O O . ARG A 1 205 ? 7.159 -21.419 -8.237 1.00 56.19 205 ARG A O 1
ATOM 1602 N N . SER A 1 206 ? 7.836 -19.728 -6.920 1.00 61.78 206 SER A N 1
ATOM 1603 C CA . SER A 1 206 ? 7.821 -20.494 -5.675 1.00 61.78 206 SER A CA 1
ATOM 1604 C C . SER A 1 206 ? 6.393 -21.000 -5.435 1.00 61.78 206 SER A C 1
ATOM 1606 O O . SER A 1 206 ? 5.464 -20.195 -5.311 1.00 61.78 206 SER A O 1
ATOM 1608 N N . SER A 1 207 ? 6.216 -22.323 -5.392 1.00 69.31 207 SER A N 1
ATOM 1609 C CA . SER A 1 207 ? 4.928 -22.998 -5.165 1.00 69.31 207 SER A CA 1
ATOM 1610 C C . SER A 1 207 ? 4.209 -22.467 -3.920 1.00 69.31 207 SER A C 1
ATOM 1612 O O . SER A 1 207 ? 2.996 -22.278 -3.925 1.00 69.31 207 SER A O 1
ATOM 1614 N N . ARG A 1 208 ? 4.971 -22.097 -2.884 1.00 77.50 208 ARG A N 1
ATOM 1615 C CA . ARG A 1 208 ? 4.461 -21.559 -1.617 1.00 77.50 208 ARG A CA 1
ATOM 1616 C C . ARG A 1 208 ? 3.806 -20.180 -1.754 1.00 77.50 208 ARG A C 1
ATOM 1618 O O . ARG A 1 208 ? 2.801 -19.912 -1.103 1.00 77.50 208 ARG A O 1
ATOM 1625 N N . ALA A 1 209 ? 4.355 -19.294 -2.589 1.00 76.62 209 ALA A N 1
ATOM 1626 C CA . ALA A 1 209 ? 3.790 -17.959 -2.816 1.00 76.62 209 ALA A CA 1
ATOM 1627 C C . ALA A 1 209 ? 2.552 -17.989 -3.727 1.00 76.62 209 ALA A C 1
ATOM 1629 O O . ALA A 1 209 ? 1.749 -17.057 -3.717 1.00 76.62 209 ALA A O 1
ATOM 1630 N N . GLN A 1 210 ? 2.414 -19.027 -4.554 1.00 81.00 210 GLN A N 1
ATOM 1631 C CA . GLN A 1 210 ? 1.184 -19.288 -5.299 1.00 81.00 210 GLN A CA 1
ATOM 1632 C C . GLN A 1 210 ? 0.108 -19.839 -4.356 1.00 81.00 210 GLN A C 1
ATOM 1634 O O . GLN A 1 210 ? -0.930 -19.203 -4.236 1.00 81.00 210 GLN A O 1
ATOM 1639 N N . ALA A 1 211 ? 0.423 -20.876 -3.571 1.00 85.56 211 ALA A N 1
ATOM 1640 C CA . ALA A 1 211 ? -0.508 -21.467 -2.608 1.00 85.56 211 ALA A CA 1
ATOM 1641 C C . ALA A 1 211 ? -1.098 -20.439 -1.623 1.00 85.56 211 ALA A C 1
ATOM 1643 O O . ALA A 1 211 ? -2.305 -20.394 -1.433 1.00 85.56 211 ALA A O 1
ATOM 1644 N N . ARG A 1 212 ? -0.272 -19.540 -1.060 1.00 86.94 212 ARG A N 1
ATOM 1645 C CA . ARG A 1 212 ? -0.760 -18.451 -0.185 1.00 86.94 212 ARG A CA 1
ATOM 1646 C C . ARG A 1 212 ? -1.779 -17.536 -0.869 1.00 86.94 212 ARG A C 1
ATOM 1648 O O . ARG A 1 212 ? -2.741 -17.119 -0.235 1.00 86.94 212 ARG A O 1
ATOM 1655 N N . ARG A 1 213 ? -1.557 -17.205 -2.146 1.00 87.00 213 ARG A N 1
ATOM 1656 C CA . ARG A 1 213 ? -2.482 -16.365 -2.919 1.00 87.00 213 ARG A CA 1
ATOM 1657 C C . ARG A 1 213 ? -3.776 -17.106 -3.215 1.00 87.00 213 ARG A C 1
ATOM 1659 O O . ARG A 1 213 ? -4.831 -16.496 -3.113 1.00 87.00 213 ARG A O 1
ATOM 1666 N N . ASP A 1 214 ? -3.690 -18.390 -3.536 1.00 89.69 214 ASP A N 1
ATOM 1667 C CA . ASP A 1 214 ? -4.862 -19.219 -3.814 1.00 89.69 214 ASP A CA 1
ATOM 1668 C C . ASP A 1 214 ? -5.742 -19.338 -2.556 1.00 89.69 214 ASP A C 1
ATOM 1670 O O . ASP A 1 214 ? -6.932 -19.041 -2.619 1.00 89.69 214 ASP A O 1
ATOM 1674 N N . SER A 1 215 ? -5.149 -19.593 -1.382 1.00 91.44 215 SER A N 1
ATOM 1675 C CA . SER A 1 215 ? -5.881 -19.591 -0.102 1.00 91.44 215 SER A CA 1
ATOM 1676 C C . SER A 1 215 ? -6.502 -18.229 0.241 1.00 91.44 215 SER A C 1
ATOM 1678 O O . SER A 1 215 ? -7.596 -18.161 0.798 1.00 91.44 215 SER A O 1
ATOM 1680 N N . ALA A 1 216 ? -5.826 -17.121 -0.080 1.00 91.44 216 ALA A N 1
ATOM 1681 C CA . ALA A 1 216 ? -6.378 -15.783 0.135 1.00 91.44 216 ALA A CA 1
ATOM 1682 C C . ALA A 1 216 ? -7.567 -15.482 -0.800 1.00 91.44 216 ALA A C 1
ATOM 1684 O O . ALA A 1 216 ? -8.516 -14.817 -0.384 1.00 91.44 216 ALA A O 1
ATOM 1685 N N . ILE A 1 217 ? -7.536 -15.986 -2.039 1.00 93.06 217 ILE A N 1
ATOM 1686 C CA . ILE A 1 217 ? -8.654 -15.887 -2.990 1.00 93.06 217 ILE A CA 1
ATOM 1687 C C . ILE A 1 217 ? -9.849 -16.704 -2.488 1.00 93.06 217 ILE A C 1
ATOM 1689 O O . ILE A 1 217 ? -10.956 -16.176 -2.442 1.00 93.06 217 ILE A O 1
ATOM 1693 N N . GLU A 1 218 ? -9.622 -17.936 -2.036 1.00 94.94 218 GLU A N 1
ATOM 1694 C CA . GLU A 1 218 ? -10.667 -18.795 -1.465 1.00 94.94 218 GLU A CA 1
ATOM 1695 C C . GLU A 1 218 ? -11.328 -18.148 -0.235 1.00 94.94 218 GLU A C 1
ATOM 1697 O O . GLU A 1 218 ? -12.553 -18.084 -0.128 1.00 94.94 218 GLU A O 1
ATOM 1702 N N . ASN A 1 219 ? -10.529 -17.569 0.669 1.00 94.38 219 ASN A N 1
ATOM 1703 C CA . ASN A 1 219 ? -11.051 -16.815 1.809 1.00 94.38 219 ASN A CA 1
ATOM 1704 C C . ASN A 1 219 ? -11.911 -15.613 1.372 1.00 94.38 219 ASN A C 1
ATOM 1706 O O . ASN A 1 219 ? -12.969 -15.367 1.950 1.00 94.38 219 ASN A O 1
ATOM 1710 N N . LEU A 1 220 ? -11.483 -14.868 0.350 1.00 94.75 220 LEU A N 1
ATOM 1711 C CA . LEU A 1 220 ? -12.256 -13.746 -0.187 1.00 94.75 220 LEU A CA 1
ATOM 1712 C C . LEU A 1 220 ? -13.598 -14.213 -0.773 1.00 94.75 220 LEU A C 1
ATOM 1714 O O . LEU A 1 220 ? -14.621 -13.552 -0.585 1.00 94.75 220 LEU A O 1
ATOM 1718 N N . GLU A 1 221 ? -13.611 -15.342 -1.477 1.00 95.88 221 GLU A N 1
ATOM 1719 C CA . GLU A 1 221 ? -14.835 -15.937 -2.017 1.00 95.88 221 GLU A CA 1
ATOM 1720 C C . GLU A 1 221 ? -15.794 -16.376 -0.908 1.00 95.88 221 GLU A C 1
ATOM 1722 O O . GLU A 1 221 ? -16.986 -16.062 -0.990 1.00 95.88 221 GLU A O 1
ATOM 1727 N N . ARG A 1 222 ? -15.272 -16.993 0.160 1.00 96.81 222 ARG A N 1
ATOM 1728 C CA . ARG A 1 222 ? -16.041 -17.331 1.365 1.00 96.81 222 ARG A CA 1
ATOM 1729 C C . ARG A 1 222 ? -16.671 -16.094 2.004 1.00 96.81 222 ARG A C 1
ATOM 1731 O O . ARG A 1 222 ? -17.886 -16.060 2.169 1.00 96.81 222 ARG A O 1
ATOM 1738 N N . LEU A 1 223 ? -15.888 -15.050 2.280 1.00 96.44 223 LEU A N 1
ATOM 1739 C CA . LEU A 1 223 ? -16.396 -13.805 2.876 1.00 96.44 223 LEU A CA 1
ATOM 1740 C C . LEU A 1 223 ? -17.480 -13.152 2.006 1.00 96.44 223 LEU A C 1
ATOM 1742 O O . LEU A 1 223 ? -18.491 -12.660 2.504 1.00 96.44 223 LEU A O 1
ATOM 1746 N N . ARG A 1 224 ? -17.300 -13.163 0.679 1.00 96.25 224 ARG A N 1
ATOM 1747 C CA . ARG A 1 224 ? -18.312 -12.663 -0.262 1.00 96.25 224 ARG A CA 1
ATOM 1748 C C . ARG A 1 224 ? -19.584 -13.505 -0.245 1.00 96.25 224 ARG A C 1
ATOM 1750 O O . ARG A 1 224 ? -20.663 -12.950 -0.441 1.00 96.25 224 ARG A O 1
ATOM 1757 N N . HIS A 1 225 ? -19.468 -14.818 -0.064 1.00 96.25 225 HIS A N 1
ATOM 1758 C CA . HIS A 1 225 ? -20.620 -15.698 0.090 1.00 96.25 225 HIS A CA 1
ATOM 1759 C C . HIS A 1 225 ? -21.372 -15.397 1.393 1.00 96.25 225 HIS A C 1
ATOM 1761 O O . HIS A 1 225 ? -22.566 -15.121 1.325 1.00 96.25 225 HIS A O 1
ATOM 1767 N N . GLU A 1 226 ? -20.671 -15.328 2.529 1.00 95.25 226 GLU A N 1
ATOM 1768 C CA . GLU A 1 226 ? -21.237 -14.961 3.839 1.00 95.25 226 GLU A CA 1
ATOM 1769 C C . GLU A 1 226 ? -21.936 -13.594 3.806 1.00 95.25 226 GLU A C 1
ATOM 1771 O O . GLU A 1 226 ? -23.048 -13.433 4.300 1.00 95.25 226 GLU A O 1
ATOM 1776 N N . MET A 1 227 ? -21.333 -12.598 3.151 1.00 94.19 227 MET A N 1
ATOM 1777 C CA . MET A 1 227 ? -21.955 -11.281 3.006 1.00 94.19 227 MET A CA 1
ATOM 1778 C C . MET A 1 227 ? -23.251 -11.335 2.185 1.00 94.19 227 MET A C 1
ATOM 1780 O O . MET A 1 227 ? -24.185 -10.596 2.488 1.00 94.19 227 MET A O 1
ATOM 1784 N N . ARG A 1 228 ? -23.319 -12.165 1.135 1.00 94.19 228 ARG A N 1
ATOM 1785 C CA . ARG A 1 228 ? -24.525 -12.293 0.298 1.00 94.19 228 ARG A CA 1
ATOM 1786 C C . ARG A 1 228 ? -25.647 -13.054 0.997 1.00 94.19 228 ARG A C 1
ATOM 1788 O O . ARG A 1 228 ? -26.804 -12.730 0.757 1.00 94.19 228 ARG A O 1
ATOM 1795 N N . SER A 1 229 ? -25.319 -14.048 1.822 1.00 94.00 229 SER A N 1
ATOM 1796 C CA . SER A 1 229 ? -26.305 -14.802 2.604 1.00 94.00 229 SER A CA 1
ATOM 1797 C C . SER A 1 229 ? -26.796 -14.042 3.840 1.00 94.00 229 SER A C 1
ATOM 1799 O O . SER A 1 229 ? -27.812 -14.414 4.423 1.00 94.00 229 SER A O 1
ATOM 1801 N N . HIS A 1 230 ? -26.113 -12.965 4.231 1.00 93.38 230 HIS A N 1
ATOM 1802 C CA . HIS A 1 230 ? -26.478 -12.181 5.401 1.00 93.38 230 HIS A CA 1
ATOM 1803 C C . HIS A 1 230 ? -27.837 -11.460 5.227 1.00 93.38 230 HIS A C 1
ATOM 1805 O O . HIS A 1 230 ? -28.016 -10.733 4.245 1.00 93.38 230 HIS A O 1
ATOM 1811 N N . PRO A 1 231 ? -28.763 -11.525 6.208 1.00 90.31 231 PRO A N 1
ATOM 1812 C CA . PRO A 1 231 ? -30.097 -10.906 6.127 1.00 90.31 231 PRO A CA 1
ATOM 1813 C C . PRO A 1 231 ? -30.088 -9.410 5.769 1.00 90.31 231 PRO A C 1
ATOM 1815 O O . PRO A 1 231 ? -30.838 -8.944 4.911 1.00 90.31 231 PRO A O 1
ATOM 1818 N N . CYS A 1 232 ? -29.170 -8.646 6.369 1.00 89.69 232 CYS A N 1
ATOM 1819 C CA . CYS A 1 232 ? -28.986 -7.216 6.092 1.00 89.69 232 CYS A CA 1
ATOM 1820 C C . CYS A 1 232 ? -28.554 -6.880 4.647 1.00 89.69 232 CYS A C 1
ATOM 1822 O O . CYS A 1 232 ? -28.586 -5.706 4.271 1.00 89.69 232 CYS A O 1
ATOM 1824 N N . HIS A 1 233 ? -28.160 -7.859 3.820 1.00 89.94 233 HIS A N 1
ATOM 1825 C CA . HIS A 1 233 ? -27.760 -7.617 2.429 1.00 89.94 233 HIS A CA 1
ATOM 1826 C C . HIS A 1 233 ? -28.915 -7.077 1.568 1.00 89.94 233 HIS A C 1
ATOM 1828 O O . HIS A 1 233 ? -28.682 -6.235 0.692 1.00 89.94 233 HIS A O 1
ATOM 1834 N N . GLY A 1 234 ? -30.145 -7.517 1.860 1.00 88.00 234 GLY A N 1
ATOM 1835 C CA . GLY A 1 234 ? -31.382 -7.096 1.194 1.00 88.00 234 GLY A CA 1
ATOM 1836 C C . GLY A 1 234 ? -32.065 -5.868 1.807 1.00 88.00 234 GLY A C 1
ATOM 1837 O O . GLY A 1 234 ? -33.167 -5.524 1.394 1.00 88.00 234 GLY A O 1
ATOM 1838 N N . CYS A 1 235 ? -31.453 -5.207 2.795 1.00 89.12 235 CYS A N 1
ATOM 1839 C CA . CYS A 1 235 ? -32.047 -4.026 3.423 1.00 89.12 235 CYS A CA 1
ATOM 1840 C C . CYS A 1 235 ? -32.166 -2.857 2.416 1.00 89.12 235 CYS A C 1
ATOM 1842 O O . CYS A 1 235 ? -31.173 -2.539 1.757 1.00 89.12 235 CYS A O 1
ATOM 1844 N N . PRO A 1 236 ? -33.322 -2.171 2.313 1.00 87.94 236 PRO A N 1
ATOM 1845 C CA . PRO A 1 236 ? -33.467 -0.993 1.450 1.00 87.94 236 PRO A CA 1
ATOM 1846 C C . PRO A 1 236 ? -32.558 0.165 1.894 1.00 87.94 236 PRO A C 1
ATOM 1848 O O . PRO A 1 236 ? -31.905 0.796 1.067 1.00 87.94 236 PRO A O 1
ATOM 1851 N N . ASP A 1 237 ? -32.402 0.352 3.207 1.00 87.31 237 ASP A N 1
ATOM 1852 C CA . ASP A 1 237 ? -31.584 1.415 3.813 1.00 87.31 237 ASP A CA 1
ATOM 1853 C C . ASP A 1 237 ? -30.111 0.993 4.010 1.00 87.31 237 ASP A C 1
ATOM 1855 O O . ASP A 1 237 ? -29.351 1.583 4.783 1.00 87.31 237 ASP A O 1
ATOM 1859 N N . ARG A 1 238 ? -29.661 -0.064 3.318 1.00 88.56 238 ARG A N 1
ATOM 1860 C CA . ARG A 1 238 ? -28.329 -0.667 3.507 1.00 88.56 238 ARG A CA 1
ATOM 1861 C C . ARG A 1 238 ? -27.186 0.330 3.360 1.00 88.56 238 ARG A C 1
ATOM 1863 O O . ARG A 1 238 ? -26.200 0.226 4.085 1.00 88.56 238 ARG A O 1
ATOM 1870 N N . GLU A 1 239 ? -27.271 1.257 2.410 1.00 89.75 239 GLU A N 1
ATOM 1871 C CA . GLU A 1 239 ? -26.188 2.216 2.161 1.00 89.75 239 GLU A CA 1
ATOM 1872 C C . GLU A 1 239 ? -26.070 3.276 3.262 1.00 89.75 239 GLU A C 1
ATOM 1874 O O . GLU A 1 239 ? -24.963 3.750 3.535 1.00 89.75 239 GLU A O 1
ATOM 1879 N N . GLU A 1 240 ? -27.173 3.623 3.927 1.00 88.69 240 GLU A N 1
ATOM 1880 C CA . GLU A 1 240 ? -27.163 4.518 5.084 1.00 88.69 240 GLU A CA 1
ATOM 1881 C C . GLU A 1 240 ? -26.497 3.834 6.277 1.00 88.69 240 GLU A C 1
ATOM 1883 O O . GLU A 1 240 ? -25.478 4.324 6.781 1.00 88.69 240 GLU A O 1
ATOM 1888 N N . HIS A 1 241 ? -26.958 2.628 6.614 1.00 88.81 241 HIS A N 1
ATOM 1889 C CA . H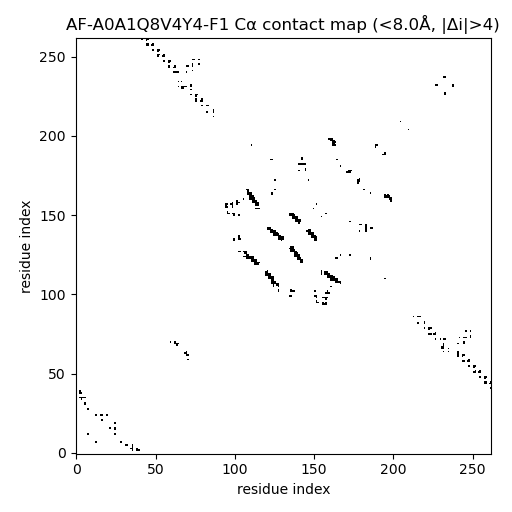IS A 1 241 ? -26.316 1.793 7.625 1.00 88.81 241 HIS A CA 1
ATOM 1890 C C . HIS A 1 241 ? -24.831 1.556 7.297 1.00 88.81 241 HIS A C 1
ATOM 1892 O O . HIS A 1 241 ? -23.975 1.634 8.175 1.00 88.81 241 HIS A O 1
ATOM 1898 N N . ALA A 1 242 ? -24.469 1.359 6.021 1.00 88.25 242 ALA A N 1
ATOM 1899 C CA . ALA A 1 242 ? -23.082 1.147 5.604 1.00 88.25 242 ALA A CA 1
ATOM 1900 C C . ALA A 1 242 ? -22.186 2.374 5.830 1.00 88.25 242 ALA A C 1
ATOM 1902 O O . ALA A 1 242 ? -20.983 2.212 6.055 1.00 88.25 242 ALA A O 1
ATOM 1903 N N . ARG A 1 243 ? -22.718 3.603 5.778 1.00 90.25 243 ARG A N 1
ATOM 1904 C CA . ARG A 1 243 ? -21.943 4.812 6.119 1.00 90.25 243 ARG A CA 1
ATOM 1905 C C . ARG A 1 243 ? -21.580 4.820 7.598 1.00 90.25 243 ARG A C 1
ATOM 1907 O O . ARG A 1 243 ? -20.423 5.096 7.923 1.00 90.25 243 ARG A O 1
ATOM 1914 N N . VAL A 1 244 ? -22.538 4.501 8.466 1.00 90.81 244 VAL A N 1
ATOM 1915 C CA . VAL A 1 244 ? -22.313 4.393 9.914 1.00 90.81 244 VAL A CA 1
ATOM 1916 C C . VAL A 1 244 ? -21.391 3.208 10.212 1.00 90.81 244 VAL A C 1
ATOM 1918 O O . VAL A 1 244 ? -20.390 3.381 10.903 1.00 90.81 244 VAL A O 1
ATOM 1921 N N . GLY A 1 245 ? -21.607 2.067 9.553 1.00 90.56 245 GLY A N 1
ATOM 1922 C CA . GLY A 1 245 ? -20.750 0.879 9.599 1.00 90.56 245 GLY A CA 1
ATOM 1923 C C . GLY A 1 245 ? -19.289 1.166 9.279 1.00 90.56 245 GLY A C 1
ATOM 1924 O O . GLY A 1 245 ? -18.405 0.756 10.024 1.00 90.56 245 GLY A O 1
ATOM 1925 N N . ARG A 1 246 ? -19.000 1.956 8.236 1.00 89.69 246 ARG A N 1
ATOM 1926 C CA . ARG A 1 246 ? -17.619 2.378 7.933 1.00 89.69 246 ARG A CA 1
ATOM 1927 C C . ARG A 1 246 ? -17.004 3.226 9.047 1.00 89.69 246 ARG A C 1
ATOM 1929 O O . ARG A 1 246 ? -15.813 3.082 9.326 1.00 89.69 246 ARG A O 1
ATOM 1936 N N . LYS A 1 247 ? -17.780 4.120 9.670 1.00 90.50 247 LYS A N 1
ATOM 1937 C CA . LYS A 1 247 ? -17.306 4.915 10.816 1.00 90.50 247 LYS A CA 1
ATOM 1938 C C . LYS A 1 247 ? -17.036 4.012 12.021 1.00 90.50 247 LYS A C 1
ATOM 1940 O O . LYS A 1 247 ? -15.984 4.156 12.639 1.00 90.50 247 LYS A O 1
ATOM 1945 N N . TRP A 1 248 ? -17.931 3.064 12.299 1.00 91.94 248 TRP A N 1
ATOM 1946 C CA . TRP A 1 248 ? -17.778 2.091 13.379 1.00 91.94 248 TRP A CA 1
ATOM 1947 C C . TRP A 1 248 ? -16.553 1.199 13.176 1.00 91.94 248 TRP A C 1
ATOM 1949 O O . TRP A 1 248 ? -15.719 1.137 14.072 1.00 91.94 248 TRP A O 1
ATOM 1959 N N . SER A 1 249 ? -16.354 0.606 11.992 1.00 90.31 249 SER A N 1
ATOM 1960 C CA . SER A 1 249 ? -15.188 -0.251 11.721 1.00 90.31 249 SER A CA 1
ATOM 1961 C C . SER A 1 249 ? -13.864 0.494 11.915 1.00 90.31 249 SER A C 1
ATOM 1963 O O . SER A 1 249 ? -12.936 -0.045 12.514 1.00 90.31 249 SER A O 1
ATOM 1965 N N . ARG A 1 250 ? -13.783 1.763 11.482 1.00 89.25 250 ARG A N 1
ATOM 1966 C CA . ARG A 1 250 ? -12.602 2.612 11.729 1.00 89.25 250 ARG A CA 1
ATOM 1967 C C . ARG A 1 250 ? -12.408 2.904 13.214 1.00 89.25 250 ARG A C 1
ATOM 1969 O O . ARG A 1 250 ? -11.312 2.728 13.732 1.00 89.25 250 ARG A O 1
ATOM 1976 N N . ALA A 1 251 ? -13.465 3.322 13.907 1.00 89.06 251 ALA A N 1
ATOM 1977 C CA . ALA A 1 251 ? -13.401 3.604 15.338 1.00 89.06 251 ALA A CA 1
ATOM 1978 C C . ALA A 1 251 ? -13.042 2.352 16.161 1.00 89.06 251 ALA A C 1
ATOM 1980 O O . ALA A 1 251 ? -12.354 2.470 17.176 1.00 89.06 251 ALA A O 1
ATOM 1981 N N . LYS A 1 252 ? -13.461 1.164 15.708 1.00 89.81 252 LYS A N 1
ATOM 1982 C CA . LYS A 1 252 ? -13.143 -0.127 16.320 1.00 89.81 252 LYS A CA 1
ATOM 1983 C C . LYS A 1 252 ? -11.669 -0.457 16.126 1.00 89.81 252 LYS A C 1
ATOM 1985 O O . LYS A 1 252 ? -10.981 -0.704 17.108 1.00 89.81 252 LYS A O 1
ATOM 1990 N N . ALA A 1 253 ? -11.159 -0.343 14.899 1.00 89.00 253 ALA A N 1
ATOM 1991 C CA . ALA A 1 253 ? -9.741 -0.541 14.608 1.00 89.00 253 ALA A CA 1
ATOM 1992 C C . ALA A 1 253 ? -8.838 0.421 15.407 1.00 89.00 253 ALA A C 1
ATOM 1994 O O . ALA A 1 253 ? -7.822 -0.007 15.960 1.00 89.00 253 ALA A O 1
ATOM 1995 N N . ASP A 1 254 ? -9.230 1.694 15.533 1.00 88.44 254 ASP A N 1
ATOM 1996 C CA . ASP A 1 254 ? -8.541 2.679 16.377 1.00 88.44 254 ASP A CA 1
ATOM 1997 C C . ASP A 1 254 ? -8.526 2.248 17.852 1.00 88.44 254 ASP A C 1
ATOM 1999 O O . ASP A 1 254 ? -7.486 2.306 18.511 1.00 88.44 254 ASP A O 1
ATOM 2003 N N . ALA A 1 255 ? -9.679 1.831 18.386 1.00 88.81 255 ALA A N 1
ATOM 2004 C CA . ALA A 1 255 ? -9.810 1.399 19.775 1.00 88.81 255 ALA A CA 1
ATOM 2005 C C . ALA A 1 255 ? -8.966 0.145 20.056 1.00 88.81 255 ALA A C 1
ATOM 2007 O O . ALA A 1 255 ? -8.247 0.106 21.055 1.00 88.81 255 ALA A O 1
ATOM 2008 N N . ASP A 1 256 ? -8.988 -0.831 19.150 1.00 88.50 256 ASP A N 1
ATOM 2009 C CA . ASP A 1 256 ? -8.200 -2.062 19.240 1.00 88.50 256 ASP A CA 1
ATOM 2010 C C . ASP A 1 256 ? -6.697 -1.782 19.095 1.00 88.50 256 ASP A C 1
ATOM 2012 O O . ASP A 1 256 ? -5.868 -2.430 19.736 1.00 88.50 256 ASP A O 1
ATOM 2016 N N . SER A 1 257 ? -6.311 -0.800 18.275 1.00 89.12 257 SER A N 1
ATOM 2017 C CA . SER A 1 257 ? -4.917 -0.360 18.173 1.00 89.12 257 SER A CA 1
ATOM 2018 C C . SER A 1 257 ? -4.439 0.334 19.447 1.00 89.12 257 SER A C 1
ATOM 2020 O O . SER A 1 257 ? -3.296 0.122 19.842 1.00 89.12 257 SER A O 1
ATOM 2022 N N . LEU A 1 258 ? -5.275 1.161 20.082 1.00 86.75 258 LEU A N 1
ATOM 2023 C CA . LEU A 1 258 ? -4.942 1.792 21.362 1.00 86.75 258 LEU A CA 1
ATOM 2024 C C . LEU A 1 258 ? -4.843 0.749 22.475 1.00 86.75 258 LEU A C 1
ATOM 2026 O O . LEU A 1 258 ? -3.922 0.812 23.279 1.00 86.75 258 LEU A O 1
ATOM 2030 N N . GLN A 1 259 ? -5.743 -0.236 22.480 1.00 84.81 259 GLN A N 1
ATOM 2031 C CA . GLN A 1 259 ? -5.728 -1.321 23.455 1.00 84.81 259 GLN A CA 1
ATOM 2032 C C . GLN A 1 259 ? -4.479 -2.201 23.337 1.00 84.81 259 GLN A C 1
ATOM 2034 O O . GLN A 1 259 ? -3.961 -2.619 24.360 1.00 84.81 259 GLN A O 1
ATOM 2039 N N . ARG A 1 260 ? -3.979 -2.462 22.121 1.00 86.19 260 ARG A N 1
ATOM 2040 C CA . ARG A 1 260 ? -2.730 -3.218 21.898 1.00 86.19 260 ARG A CA 1
ATOM 2041 C C . ARG A 1 260 ? -1.457 -2.475 22.319 1.00 86.19 260 ARG A C 1
ATOM 2043 O O . ARG A 1 260 ? -0.406 -3.097 22.404 1.00 86.19 260 ARG A O 1
ATOM 2050 N N . ARG A 1 261 ? -1.529 -1.151 22.493 1.00 81.00 261 ARG A N 1
ATOM 2051 C CA . ARG A 1 261 ? -0.400 -0.303 22.916 1.00 81.00 261 ARG A CA 1
ATOM 2052 C C . ARG A 1 261 ? -0.304 -0.140 24.436 1.00 81.00 261 ARG A C 1
ATOM 2054 O O . ARG A 1 261 ? 0.688 0.418 24.895 1.00 81.00 261 ARG A O 1
ATOM 2061 N N . ILE A 1 262 ? -1.349 -0.539 25.161 1.00 80.75 262 ILE A N 1
ATOM 2062 C CA . ILE A 1 262 ? -1.417 -0.605 26.628 1.00 80.75 262 ILE A CA 1
ATOM 2063 C C . ILE A 1 262 ? -0.865 -1.959 27.057 1.00 80.75 262 ILE A C 1
ATOM 2065 O O . ILE A 1 262 ? -0.063 -1.968 28.010 1.00 80.75 262 ILE A O 1
#

pLDDT: mean 85.42, std 9.9, range [44.12, 96.81]

Mean predicted aligned error: 11.42 Å

Nearest PDB structures (foldseek):
  6ieg-assembly1_B  TM=4.160E-01  e=7.428E-08  Homo sapiens
  5ooq-assembly2_B  TM=3.707E-01  e=1.478E-06  Saccharomyces cerevisiae S288C
  5ooq-assembly1_A  TM=3.579E-01  e=1.569E-06  Saccharomyces cerevisiae S288C
  4u4c-assembly1_A  TM=3.292E-01  e=1.434E-05  Saccharomyces cerevisiae S288C
  6hq9-assembly2_B  TM=8.303E-01  e=1.665E-02  Homo sapiens

Sequence (262 aa):
PLVSAFRPTYNMAVNLLERMPRTRVREVLEQSFAQFQADRGVVELAAQARRKRRSLEGLEKDMTCRLGDFREYASLRQAIADAEADLSRDKASARRSETGRSMSSLGRGDVVVFRKGRRRRHGIVLEVGADRTGTPTISVLGEDSRVVALTPDTAPDGVMRVGALRVADSVDPHRPRDRDRLVQRLVDALRSGDLEGGGKRTRTRSSRAQARRDSAIENLERLRHEMRSHPCHGCPDREEHARVGRKWSRAKADADSLQRRI

InterPro domains:
  IPR058621 HelY-like, SH3 domain [PF26090] (98-192)